Protein AF-0000000071014581 (afdb_homodimer)

Structure (mmCIF, N/CA/C/O backbone):
data_AF-0000000071014581-model_v1
#
loop_
_entity.id
_entity.type
_entity.pdbx_description
1 polymer 'Uncharacterized protein'
#
loop_
_atom_site.group_PDB
_atom_site.id
_atom_site.type_symbol
_atom_site.label_atom_id
_atom_site.label_alt_id
_atom_site.label_comp_id
_atom_site.label_asym_id
_atom_site.label_entity_id
_atom_site.label_seq_id
_atom_site.pdbx_PDB_ins_code
_atom_site.Cartn_x
_atom_site.Cartn_y
_atom_site.Cartn_z
_atom_site.occupancy
_atom_site.B_iso_or_equiv
_atom_site.auth_seq_id
_atom_site.auth_comp_id
_atom_site.auth_asym_id
_atom_site.auth_atom_id
_atom_site.pdbx_PDB_model_num
ATOM 1 N N . MET A 1 1 ? -14.875 3.826 -6.934 1 83.81 1 MET A N 1
ATOM 2 C CA . MET A 1 1 ? -14.672 2.506 -6.348 1 83.81 1 MET A CA 1
ATOM 3 C C . MET A 1 1 ? -13.312 2.42 -5.66 1 83.81 1 MET A C 1
ATOM 5 O O . MET A 1 1 ? -12.281 2.596 -6.305 1 83.81 1 MET A O 1
ATOM 9 N N . ILE A 1 2 ? -13.203 2.225 -4.355 1 96.12 2 ILE A N 1
ATOM 10 C CA . ILE A 1 2 ? -12.055 2.307 -3.457 1 96.12 2 ILE A CA 1
ATOM 11 C C . ILE A 1 2 ? -11.031 1.232 -3.828 1 96.12 2 ILE A C 1
ATOM 13 O O . ILE A 1 2 ? -9.828 1.434 -3.672 1 96.12 2 ILE A O 1
ATOM 17 N N . ALA A 1 3 ? -11.469 0.191 -4.508 1 98.12 3 ALA A N 1
ATOM 18 C CA . ALA A 1 3 ? -10.57 -0.912 -4.844 1 98.12 3 ALA A CA 1
ATOM 19 C C . ALA A 1 3 ? -9.531 -0.48 -5.879 1 98.12 3 ALA A C 1
ATOM 21 O O . ALA A 1 3 ? -8.375 -0.887 -5.812 1 98.12 3 ALA A O 1
ATOM 22 N N . VAL A 1 4 ? -9.938 0.278 -6.848 1 98.75 4 VAL A N 1
ATOM 23 C CA . VAL A 1 4 ? -9.016 0.754 -7.875 1 98.75 4 VAL A CA 1
ATOM 24 C C . VAL A 1 4 ? -7.973 1.671 -7.242 1 98.75 4 VAL A C 1
ATOM 26 O O . VAL A 1 4 ? -6.789 1.594 -7.578 1 98.75 4 VAL A O 1
ATOM 29 N N . GLN A 1 5 ? -8.391 2.482 -6.32 1 98.75 5 GLN A N 1
ATOM 30 C CA . GLN A 1 5 ? -7.465 3.379 -5.641 1 98.75 5 GLN A CA 1
ATOM 31 C C . GLN A 1 5 ? -6.465 2.596 -4.793 1 98.75 5 GLN A C 1
ATOM 33 O O . GLN A 1 5 ? -5.27 2.895 -4.801 1 98.75 5 GLN A O 1
ATOM 38 N N . VAL A 1 6 ? -6.922 1.601 -4.07 1 98.81 6 VAL A N 1
ATOM 39 C CA . VAL A 1 6 ? -6.043 0.773 -3.25 1 98.81 6 VAL A CA 1
ATOM 40 C C . VAL A 1 6 ? -5.113 -0.042 -4.145 1 98.81 6 VAL A C 1
ATOM 42 O O . VAL A 1 6 ? -3.922 -0.175 -3.857 1 98.81 6 VAL A O 1
ATOM 45 N N . ALA A 1 7 ? -5.637 -0.524 -5.25 1 98.94 7 ALA A N 1
ATOM 46 C CA . ALA A 1 7 ? -4.82 -1.266 -6.207 1 98.94 7 ALA A CA 1
ATOM 47 C C . ALA A 1 7 ? -3.682 -0.4 -6.746 1 98.94 7 ALA A C 1
ATOM 49 O O . ALA A 1 7 ? -2.566 -0.886 -6.949 1 98.94 7 ALA A O 1
ATOM 50 N N . ARG A 1 8 ? -3.945 0.849 -6.953 1 98.88 8 ARG A N 1
ATOM 51 C CA . ARG A 1 8 ? -2.92 1.764 -7.445 1 98.88 8 ARG A CA 1
ATOM 52 C C . ARG A 1 8 ? -1.795 1.922 -6.43 1 98.88 8 ARG A C 1
ATOM 54 O O . ARG A 1 8 ? -0.619 1.957 -6.797 1 98.88 8 ARG A O 1
ATOM 61 N N . ILE A 1 9 ? -2.172 2.016 -5.199 1 98.94 9 ILE A N 1
ATOM 62 C CA . ILE A 1 9 ? -1.19 2.152 -4.129 1 98.94 9 ILE A CA 1
ATOM 63 C C . ILE A 1 9 ? -0.319 0.902 -4.062 1 98.94 9 ILE A C 1
ATOM 65 O O . ILE A 1 9 ? 0.909 0.996 -3.992 1 98.94 9 ILE A O 1
ATOM 69 N N . ILE A 1 10 ? -0.931 -0.228 -4.129 1 98.94 10 ILE A N 1
ATOM 70 C CA . ILE A 1 10 ? -0.2 -1.488 -4.055 1 98.94 10 ILE A CA 1
ATOM 71 C C . ILE A 1 10 ? 0.682 -1.647 -5.293 1 98.94 10 ILE A C 1
ATOM 73 O O . ILE A 1 10 ? 1.823 -2.102 -5.191 1 98.94 10 ILE A O 1
ATOM 77 N N . ALA A 1 11 ? 0.149 -1.266 -6.445 1 98.94 11 ALA A N 1
ATOM 78 C CA . ALA A 1 11 ? 0.885 -1.382 -7.699 1 98.94 11 ALA A CA 1
ATOM 79 C C . ALA A 1 11 ? 2.18 -0.573 -7.656 1 98.94 11 ALA A C 1
ATOM 81 O O . ALA A 1 11 ? 3.229 -1.044 -8.102 1 98.94 11 ALA A O 1
ATOM 82 N N . VAL A 1 12 ? 2.127 0.618 -7.113 1 98.81 12 VAL A N 1
ATOM 83 C CA . VAL A 1 12 ? 3.311 1.467 -7.051 1 98.81 12 VAL A CA 1
ATOM 84 C C . VAL A 1 12 ? 4.379 0.802 -6.184 1 98.81 12 VAL A C 1
ATOM 86 O O . VAL A 1 12 ? 5.566 0.833 -6.52 1 98.81 12 VAL A O 1
ATOM 89 N N . PHE A 1 13 ? 3.916 0.208 -5.098 1 98.81 13 PHE A N 1
ATOM 90 C CA . PHE A 1 13 ? 4.824 -0.49 -4.199 1 98.81 13 PHE A CA 1
ATOM 91 C C . PHE A 1 13 ? 5.484 -1.67 -4.898 1 98.81 13 PHE A C 1
ATOM 93 O O . PHE A 1 13 ? 6.707 -1.816 -4.859 1 98.81 13 PHE A O 1
ATOM 100 N N . VAL A 1 14 ? 4.734 -2.469 -5.578 1 98.94 14 VAL A N 1
ATOM 101 C CA . VAL A 1 14 ? 5.215 -3.672 -6.246 1 98.94 14 VAL A CA 1
ATOM 102 C C . VAL A 1 14 ? 6.145 -3.287 -7.398 1 98.94 14 VAL A C 1
ATOM 104 O O . VAL A 1 14 ? 7.207 -3.887 -7.574 1 98.94 14 VAL A O 1
ATOM 107 N N . VAL A 1 15 ? 5.789 -2.293 -8.18 1 98.94 15 VAL A N 1
ATOM 108 C CA . VAL A 1 15 ? 6.609 -1.847 -9.305 1 98.94 15 VAL A CA 1
ATOM 109 C C . VAL A 1 15 ? 7.926 -1.271 -8.781 1 98.94 15 VAL A C 1
ATOM 111 O O . VAL A 1 15 ? 9 -1.585 -9.305 1 98.94 15 VAL A O 1
ATOM 114 N N . PHE A 1 16 ? 7.871 -0.493 -7.738 1 98.94 16 PHE A N 1
ATOM 115 C CA . PHE A 1 16 ? 9.055 0.071 -7.109 1 98.94 16 PHE A CA 1
ATOM 116 C C . PHE A 1 16 ? 10.055 -1.027 -6.75 1 98.94 16 PHE A C 1
ATOM 118 O O . PHE A 1 16 ? 11.227 -0.945 -7.102 1 98.94 16 PHE A O 1
ATOM 125 N N . CYS A 1 17 ? 9.586 -2.078 -6.133 1 98.81 17 CYS A N 1
ATOM 126 C CA . CYS A 1 17 ? 10.453 -3.16 -5.68 1 98.81 17 CYS A CA 1
ATOM 127 C C . CYS A 1 17 ? 10.953 -3.986 -6.859 1 98.81 17 CYS A C 1
ATOM 129 O O . CYS A 1 17 ? 12.039 -4.562 -6.801 1 98.81 17 CYS A O 1
ATOM 131 N N . SER A 1 18 ? 10.188 -3.979 -7.895 1 98.62 18 SER A N 1
ATOM 132 C CA . SER A 1 18 ? 10.484 -4.879 -9 1 98.62 18 SER A CA 1
ATOM 133 C C . SER A 1 18 ? 11.422 -4.223 -10.016 1 98.62 18 SER A C 1
ATOM 135 O O . SER A 1 18 ? 12.219 -4.902 -10.656 1 98.62 18 SER A O 1
ATOM 137 N N . VAL A 1 19 ? 11.344 -2.912 -10.133 1 98.5 19 VAL A N 1
ATOM 138 C CA . VAL A 1 19 ? 12.008 -2.318 -11.289 1 98.5 19 VAL A CA 1
ATOM 139 C C . VAL A 1 19 ? 13.156 -1.42 -10.828 1 98.5 19 VAL A C 1
ATOM 141 O O . VAL A 1 19 ? 13.992 -1.013 -11.633 1 98.5 19 VAL A O 1
ATOM 144 N N . THR A 1 20 ? 13.211 -1.044 -9.578 1 98.56 20 THR A N 1
ATOM 145 C CA . THR A 1 20 ? 14.297 -0.207 -9.07 1 98.56 20 THR A CA 1
ATOM 146 C C . THR A 1 20 ? 15.648 -0.886 -9.281 1 98.56 20 THR A C 1
ATOM 148 O O . THR A 1 20 ? 15.789 -2.084 -9.023 1 98.56 20 THR A O 1
ATOM 151 N N . ASP A 1 21 ? 16.656 -0.146 -9.719 1 98.44 21 ASP A N 1
ATOM 152 C CA . ASP A 1 21 ? 18 -0.658 -9.984 1 98.44 21 ASP A CA 1
ATOM 153 C C . ASP A 1 21 ? 18.609 -1.281 -8.727 1 98.44 21 ASP A C 1
ATOM 155 O O . ASP A 1 21 ? 18.453 -0.749 -7.625 1 98.44 21 ASP A O 1
ATOM 159 N N . ASP A 1 22 ? 19.422 -2.32 -8.961 1 98.06 22 ASP A N 1
ATOM 160 C CA . ASP A 1 22 ? 20.031 -3.062 -7.859 1 98.06 22 ASP A CA 1
ATOM 161 C C . ASP A 1 22 ? 21 -2.184 -7.07 1 98.06 22 ASP A C 1
ATOM 163 O O . ASP A 1 22 ? 21.281 -2.449 -5.898 1 98.06 22 ASP A O 1
ATOM 167 N N . GLU A 1 23 ? 21.531 -1.124 -7.652 1 98.31 23 GLU A N 1
ATOM 168 C CA . GLU A 1 23 ? 22.422 -0.208 -6.961 1 98.31 23 GLU A CA 1
ATOM 169 C C . GLU A 1 23 ? 21.656 0.724 -6.027 1 98.31 23 GLU A C 1
ATOM 171 O O . GLU A 1 23 ? 22.234 1.298 -5.102 1 98.31 23 GLU A O 1
ATOM 176 N N . LEU A 1 24 ? 20.391 0.862 -6.312 1 98.88 24 LEU A N 1
ATOM 177 C CA . LEU A 1 24 ? 19.547 1.79 -5.57 1 98.88 24 LEU A CA 1
ATOM 178 C C . LEU A 1 24 ? 18.703 1.05 -4.535 1 98.88 24 LEU A C 1
ATOM 180 O O . LEU A 1 24 ? 18.344 1.615 -3.502 1 98.88 24 LEU A O 1
ATOM 184 N N . LEU A 1 25 ? 18.359 -0.158 -4.793 1 98.88 25 LEU A N 1
ATOM 185 C CA . LEU A 1 25 ? 17.609 -1.029 -3.891 1 98.88 25 LEU A CA 1
ATOM 186 C C . LEU A 1 25 ? 18.141 -2.455 -3.943 1 98.88 25 LEU A C 1
ATOM 188 O O . LEU A 1 25 ? 18.078 -3.111 -4.984 1 98.88 25 LEU A O 1
ATOM 192 N N . ASP A 1 26 ? 18.672 -2.938 -2.775 1 98.94 26 ASP A N 1
ATOM 193 C CA . ASP A 1 26 ? 19.188 -4.297 -2.68 1 98.94 26 ASP A CA 1
ATOM 194 C C . ASP A 1 26 ? 18.094 -5.324 -3 1 98.94 26 ASP A C 1
ATOM 196 O O . ASP A 1 26 ? 17.031 -5.309 -2.393 1 98.94 26 ASP A O 1
ATOM 200 N N . PRO A 1 27 ? 18.344 -6.207 -3.902 1 98.5 27 PRO A N 1
ATOM 201 C CA . PRO A 1 27 ? 17.312 -7.152 -4.344 1 98.5 27 PRO A CA 1
ATOM 202 C C . PRO A 1 27 ? 16.844 -8.086 -3.227 1 98.5 27 PRO A C 1
ATOM 204 O O . PRO A 1 27 ? 15.688 -8.508 -3.209 1 98.5 27 PRO A O 1
ATOM 207 N N . ASP A 1 28 ? 17.781 -8.461 -2.326 1 98.62 28 ASP A N 1
ATOM 208 C CA . ASP A 1 28 ? 17.359 -9.297 -1.207 1 98.62 28 ASP A CA 1
ATOM 209 C C . ASP A 1 28 ? 16.344 -8.562 -0.32 1 98.62 28 ASP A C 1
ATOM 211 O O . ASP A 1 28 ? 15.391 -9.164 0.167 1 98.62 28 ASP A O 1
ATOM 215 N N . GLU A 1 29 ? 16.625 -7.242 -0.065 1 98.69 29 GLU A N 1
ATOM 216 C CA . GLU A 1 29 ? 15.742 -6.43 0.76 1 98.69 29 GLU A CA 1
ATOM 217 C C . GLU A 1 29 ? 14.383 -6.246 0.094 1 98.69 29 GLU A C 1
ATOM 219 O O . GLU A 1 29 ? 13.344 -6.355 0.75 1 98.69 29 GLU A O 1
ATOM 224 N N . SER A 1 30 ? 14.352 -6.008 -1.202 1 98.81 30 SER A N 1
ATOM 225 C CA . SER A 1 30 ? 13.086 -5.852 -1.913 1 98.81 30 SER A CA 1
ATOM 226 C C . SER A 1 30 ? 12.312 -7.164 -1.964 1 98.81 30 SER A C 1
ATOM 228 O O . SER A 1 30 ? 11.086 -7.172 -1.873 1 98.81 30 SER A O 1
ATOM 230 N N . CYS A 1 31 ? 12.977 -8.227 -2.098 1 98.62 31 CYS A N 1
ATOM 231 C CA . CYS A 1 31 ? 12.32 -9.531 -2.078 1 98.62 31 CYS A CA 1
ATOM 232 C C . CYS A 1 31 ? 11.672 -9.797 -0.724 1 98.62 31 CYS A C 1
ATOM 234 O O . CYS A 1 31 ? 10.539 -10.273 -0.655 1 98.62 31 CYS A O 1
ATOM 236 N N . GLU A 1 32 ? 12.438 -9.508 0.284 1 98.56 32 GLU A N 1
ATOM 237 C CA . GLU A 1 32 ? 11.93 -9.766 1.63 1 98.56 32 GLU A CA 1
ATOM 238 C C . GLU A 1 32 ? 10.656 -8.969 1.9 1 98.56 32 GLU A C 1
ATOM 240 O O . GLU A 1 32 ? 9.68 -9.516 2.414 1 98.56 32 GLU A O 1
ATOM 245 N N . ILE A 1 33 ? 10.617 -7.66 1.651 1 98.75 33 ILE A N 1
ATOM 246 C CA . ILE A 1 33 ? 9.438 -6.855 1.964 1 98.75 33 ILE A CA 1
ATOM 247 C C . ILE A 1 33 ? 8.289 -7.238 1.034 1 98.75 33 ILE A C 1
ATOM 249 O O . ILE A 1 33 ? 7.121 -7.203 1.431 1 98.75 33 ILE A O 1
ATOM 253 N N . MET A 1 34 ? 8.539 -7.691 -0.185 1 98.75 34 MET A N 1
ATOM 254 C CA . MET A 1 34 ? 7.512 -8.164 -1.11 1 98.75 34 MET A CA 1
ATOM 255 C C . MET A 1 34 ? 6.844 -9.43 -0.586 1 98.75 34 MET A C 1
ATOM 257 O O . MET A 1 34 ? 5.629 -9.594 -0.716 1 98.75 34 MET A O 1
ATOM 261 N N . GLU A 1 35 ? 7.633 -10.297 -0.05 1 98.75 35 GLU A N 1
ATOM 262 C CA . GLU A 1 35 ? 7.074 -11.5 0.566 1 98.75 35 GLU A CA 1
ATOM 263 C C . GLU A 1 35 ? 6.098 -11.141 1.686 1 98.75 35 GLU A C 1
ATO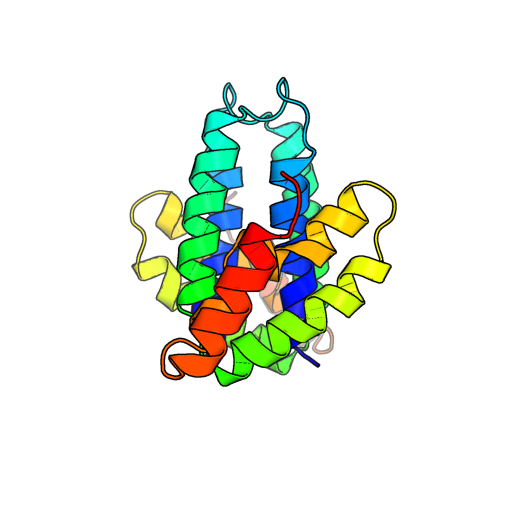M 265 O O . GLU A 1 35 ? 5.023 -11.734 1.791 1 98.75 35 GLU A O 1
ATOM 270 N N . TYR A 1 36 ? 6.473 -10.164 2.5 1 98.62 36 TYR A N 1
ATOM 271 C CA . TYR A 1 36 ? 5.602 -9.727 3.584 1 98.62 36 TYR A CA 1
ATOM 272 C C . TYR A 1 36 ? 4.336 -9.078 3.039 1 98.62 36 TYR A C 1
ATOM 274 O O . TYR A 1 36 ? 3.24 -9.297 3.561 1 98.62 36 TYR A O 1
ATOM 282 N N . LEU A 1 37 ? 4.496 -8.289 1.996 1 98.81 37 LEU A N 1
ATOM 283 C CA . LEU A 1 37 ? 3.338 -7.707 1.328 1 98.81 37 LEU A CA 1
ATOM 284 C C . LEU A 1 37 ? 2.373 -8.797 0.865 1 98.81 37 LEU A C 1
ATOM 286 O O . LEU A 1 37 ? 1.158 -8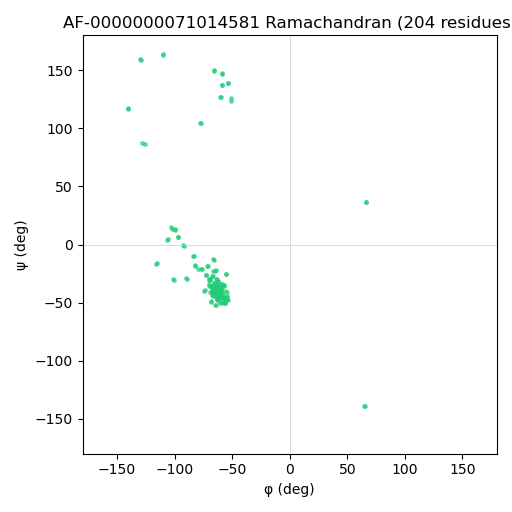.664 1.04 1 98.81 37 LEU A O 1
ATOM 290 N N . GLY A 1 38 ? 2.92 -9.812 0.241 1 98.81 38 GLY A N 1
ATOM 291 C CA . GLY A 1 38 ? 2.09 -10.93 -0.182 1 98.81 38 GLY A CA 1
ATOM 292 C C . GLY A 1 38 ? 1.273 -11.531 0.947 1 98.81 38 GLY A C 1
ATOM 293 O O . GLY A 1 38 ? 0.085 -11.812 0.779 1 98.81 38 GLY A O 1
ATOM 294 N N . HIS A 1 39 ? 1.876 -11.734 2.09 1 98.56 39 HIS A N 1
ATOM 295 C CA . HIS A 1 39 ? 1.188 -12.25 3.268 1 98.56 39 HIS A CA 1
ATOM 296 C C . HIS A 1 39 ? 0.022 -11.352 3.664 1 98.56 39 HIS A C 1
ATOM 298 O O . HIS A 1 39 ? -1.075 -11.836 3.947 1 98.56 39 HIS A O 1
ATOM 304 N N . LEU A 1 40 ? 0.271 -10.055 3.668 1 98.69 40 LEU A N 1
ATOM 305 C CA . LEU A 1 40 ? -0.782 -9.117 4.035 1 98.69 40 LEU A CA 1
ATOM 306 C C . LEU A 1 40 ? -1.932 -9.172 3.033 1 98.69 40 LEU A C 1
ATOM 308 O O . LEU A 1 40 ? -3.1 -9.086 3.418 1 98.69 40 LEU A O 1
ATOM 312 N N . LEU A 1 41 ? -1.639 -9.312 1.755 1 98.75 41 LEU A N 1
ATOM 313 C CA . LEU A 1 41 ? -2.672 -9.375 0.727 1 98.75 41 LEU A CA 1
ATOM 314 C C . LEU A 1 41 ? -3.557 -10.602 0.914 1 98.75 41 LEU A C 1
ATOM 316 O O . LEU A 1 41 ? -4.77 -10.531 0.707 1 98.75 41 LEU A O 1
ATOM 320 N N . LEU A 1 42 ? -2.957 -11.641 1.345 1 98.25 42 LEU A N 1
ATOM 321 C CA . LEU A 1 42 ? -3.705 -12.883 1.536 1 98.25 42 LEU A CA 1
ATOM 322 C C . LEU A 1 42 ? -4.641 -12.773 2.736 1 98.25 42 LEU A C 1
ATOM 324 O O . LEU A 1 42 ? -5.57 -13.57 2.879 1 98.25 42 LEU A O 1
ATOM 328 N N . LEU A 1 43 ? -4.418 -11.812 3.635 1 97.56 43 LEU A N 1
ATOM 329 C CA . LEU A 1 43 ? -5.207 -11.664 4.852 1 97.56 43 LEU A CA 1
ATOM 330 C C . LEU A 1 43 ? -6.363 -10.695 4.629 1 97.56 43 LEU A C 1
ATOM 332 O O . LEU A 1 43 ? -7.188 -10.484 5.527 1 97.56 43 LEU A O 1
ATOM 336 N N . LEU A 1 44 ? -6.473 -10.141 3.428 1 98.12 44 LEU A N 1
ATOM 337 C CA . LEU A 1 44 ? -7.559 -9.211 3.145 1 98.12 44 LEU A CA 1
ATOM 338 C C . LEU A 1 44 ? -8.906 -9.922 3.191 1 98.12 44 LEU A C 1
ATOM 340 O O . LEU A 1 44 ? -9.008 -11.102 2.861 1 98.12 44 LEU A O 1
ATOM 344 N N . ASP A 1 45 ? -9.922 -9.133 3.586 1 97.12 45 ASP A N 1
ATOM 345 C CA . ASP A 1 45 ? -11.281 -9.648 3.473 1 97.12 45 ASP A CA 1
ATOM 346 C C . ASP A 1 45 ? -11.57 -10.141 2.057 1 97.12 45 ASP A C 1
ATOM 348 O O . ASP A 1 45 ? -11.297 -9.438 1.081 1 97.12 45 ASP A O 1
ATOM 352 N N . LYS A 1 46 ? -12.258 -11.281 1.957 1 96.38 46 LYS A N 1
ATOM 353 C CA . LYS A 1 46 ? -12.414 -11.969 0.676 1 96.38 46 LYS A CA 1
ATOM 354 C C . LYS A 1 46 ? -13.227 -11.117 -0.301 1 96.38 46 LYS A C 1
ATOM 356 O O . LYS A 1 46 ? -12.891 -11.031 -1.483 1 96.38 46 LYS A O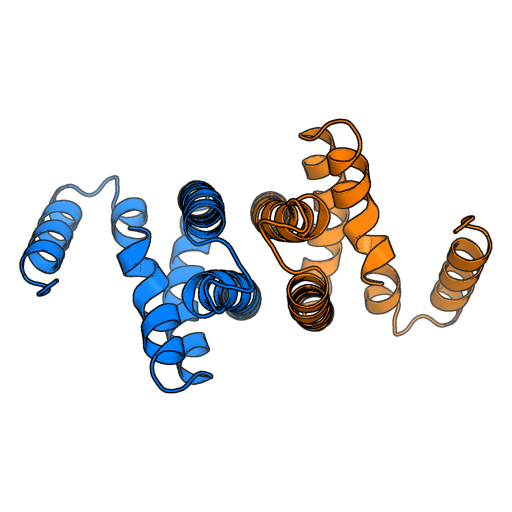 1
ATOM 361 N N . PRO A 1 47 ? -14.352 -10.469 0.194 1 96.88 47 PRO A N 1
ATOM 362 C CA . PRO A 1 47 ? -15.062 -9.633 -0.772 1 96.88 47 PRO A CA 1
ATOM 363 C C . PRO A 1 47 ? -14.195 -8.508 -1.336 1 96.88 47 PRO A C 1
ATOM 365 O O . PRO A 1 47 ? -14.25 -8.219 -2.535 1 96.88 47 PRO A O 1
ATOM 368 N N . PHE A 1 48 ? -13.352 -7.938 -0.506 1 97.62 48 PHE A N 1
ATOM 369 C CA . PHE A 1 48 ? -12.5 -6.863 -0.994 1 97.62 48 PHE A CA 1
ATOM 370 C C . PHE A 1 48 ? -11.391 -7.41 -1.879 1 97.62 48 PHE A C 1
ATOM 372 O O . PHE A 1 48 ? -11.016 -6.789 -2.877 1 97.62 48 PHE A O 1
ATOM 379 N N . LEU A 1 49 ? -10.859 -8.547 -1.47 1 98.25 49 LEU A N 1
ATOM 380 C CA . LEU A 1 49 ? -9.828 -9.188 -2.27 1 98.25 49 LEU A CA 1
ATOM 381 C C . LEU A 1 49 ? -10.312 -9.438 -3.693 1 98.25 49 LEU A C 1
ATOM 383 O O . LEU A 1 49 ? -9.562 -9.25 -4.652 1 98.25 49 LEU A O 1
ATOM 387 N N . ARG A 1 50 ? -11.531 -9.844 -3.855 1 97.94 50 ARG A N 1
ATOM 388 C CA . ARG A 1 50 ? -12.109 -10.047 -5.18 1 97.94 50 ARG A CA 1
ATOM 389 C C . ARG A 1 50 ? -12.133 -8.742 -5.973 1 97.94 50 ARG A C 1
ATOM 391 O O . ARG A 1 50 ? -11.742 -8.711 -7.141 1 97.94 50 ARG A O 1
ATOM 398 N N . GLU A 1 51 ? -12.562 -7.703 -5.336 1 98.31 51 GLU A N 1
ATOM 399 C CA . GLU A 1 51 ? -12.594 -6.398 -5.988 1 98.31 51 GLU A CA 1
ATOM 400 C C . GLU A 1 51 ? -11.18 -5.934 -6.352 1 98.31 51 GLU A C 1
ATOM 402 O O . GLU A 1 51 ? -10.969 -5.34 -7.41 1 98.31 51 GLU A O 1
ATOM 407 N N . LEU A 1 52 ? -10.297 -6.219 -5.422 1 98.56 52 LEU A N 1
ATOM 408 C CA . LEU A 1 52 ? -8.906 -5.812 -5.621 1 98.56 52 LEU A CA 1
ATOM 409 C C . LEU A 1 52 ? -8.297 -6.531 -6.82 1 98.56 52 LEU A C 1
ATOM 411 O O . LEU A 1 52 ? -7.609 -5.914 -7.637 1 98.56 52 LEU A O 1
ATOM 415 N N . ILE A 1 53 ? -8.516 -7.746 -6.949 1 98.5 53 ILE A N 1
ATOM 416 C CA . ILE A 1 53 ? -8.008 -8.547 -8.055 1 98.5 53 ILE A CA 1
ATOM 417 C C . ILE A 1 53 ? -8.508 -7.973 -9.383 1 98.5 53 ILE A C 1
ATOM 419 O O . ILE A 1 53 ? -7.727 -7.766 -10.312 1 98.5 53 ILE A O 1
ATOM 423 N N . ASP A 1 54 ? -9.766 -7.652 -9.445 1 98.25 54 ASP A N 1
ATOM 424 C CA . ASP A 1 54 ? -10.336 -7.062 -10.648 1 98.25 54 ASP A CA 1
ATOM 425 C C . ASP A 1 54 ? -9.727 -5.695 -10.938 1 98.25 54 ASP A C 1
ATOM 427 O O . ASP A 1 54 ? -9.523 -5.328 -12.094 1 98.25 54 ASP A O 1
ATOM 431 N N . ALA A 1 55 ? -9.422 -5 -9.953 1 98.81 55 ALA A N 1
ATOM 432 C CA . ALA A 1 55 ? -8.914 -3.637 -10.07 1 98.81 55 ALA A CA 1
ATOM 433 C C . ALA A 1 55 ? -7.504 -3.623 -10.648 1 98.81 55 ALA A C 1
ATOM 435 O O . ALA A 1 55 ? -7.109 -2.666 -11.32 1 98.81 55 ALA A O 1
ATOM 436 N N . PHE A 1 56 ? -6.734 -4.672 -10.414 1 98.81 56 PHE A N 1
ATOM 437 C CA . PHE A 1 56 ? -5.359 -4.68 -10.898 1 98.81 56 PHE A CA 1
ATOM 438 C C . PHE A 1 56 ? -5.316 -4.652 -12.422 1 98.81 56 PHE A C 1
ATOM 440 O O . PHE A 1 56 ? -4.41 -4.062 -13.008 1 98.81 56 PHE A O 1
ATOM 447 N N . SER A 1 57 ? -6.281 -5.301 -13.055 1 98.19 57 SER A N 1
ATOM 448 C CA . SER A 1 57 ? -6.336 -5.246 -14.516 1 98.19 57 SER A CA 1
ATOM 449 C C . SER A 1 57 ? -6.551 -3.82 -15.008 1 98.19 57 SER A C 1
ATOM 451 O O . SER A 1 57 ? -5.949 -3.402 -16 1 98.19 57 SER A O 1
ATOM 453 N N . ILE A 1 58 ? -7.395 -3.139 -14.406 1 98.56 58 ILE A N 1
ATOM 454 C CA . ILE A 1 58 ? -7.656 -1.743 -14.742 1 98.56 58 ILE A CA 1
ATOM 455 C C . ILE A 1 58 ? -6.395 -0.913 -14.508 1 98.56 58 ILE A C 1
ATOM 457 O O . ILE A 1 58 ? -5.973 -0.154 -15.383 1 98.56 58 ILE A O 1
ATOM 461 N N . VAL A 1 59 ? -5.754 -1.101 -13.391 1 98.88 59 VAL A N 1
ATOM 462 C CA . VAL A 1 59 ? -4.582 -0.313 -13.023 1 98.88 59 VAL A CA 1
ATOM 463 C C . VAL A 1 59 ? -3.418 -0.649 -13.953 1 98.88 59 VAL A C 1
ATOM 465 O O . VAL A 1 59 ? -2.629 0.228 -14.312 1 98.88 59 VAL A O 1
ATOM 468 N N . ALA A 1 60 ? -3.361 -1.88 -14.312 1 98.88 60 ALA A N 1
ATOM 469 C CA . ALA A 1 60 ? -2.287 -2.297 -15.211 1 98.88 60 ALA A CA 1
ATOM 470 C C . ALA A 1 60 ? -2.311 -1.488 -16.5 1 98.88 60 ALA A C 1
ATOM 472 O O . ALA A 1 60 ? -1.259 -1.19 -17.078 1 98.88 60 ALA A O 1
ATOM 473 N N . SER A 1 61 ? -3.461 -1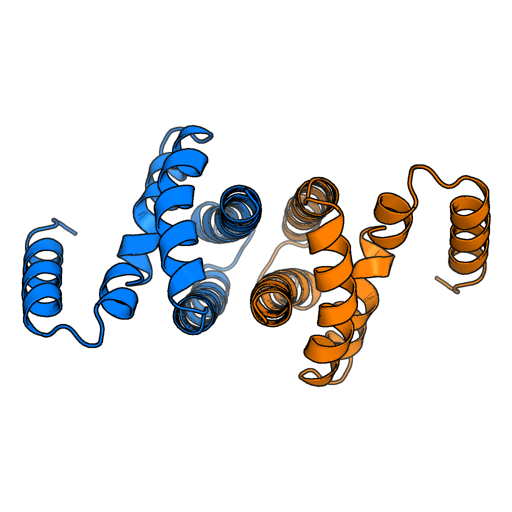.158 -16.953 1 98.69 61 SER A N 1
ATOM 474 C CA . SER A 1 61 ? -3.609 -0.436 -18.203 1 98.69 61 SER A CA 1
ATOM 475 C C . SER A 1 61 ? -3.021 0.968 -18.109 1 98.69 61 SER A C 1
ATOM 477 O O . SER A 1 61 ? -2.812 1.63 -19.125 1 98.69 61 SER A O 1
ATOM 479 N N . GLU A 1 62 ? -2.734 1.406 -16.953 1 98.5 62 GLU A N 1
ATOM 480 C CA . GLU A 1 62 ? -2.117 2.713 -16.734 1 98.5 62 GLU A CA 1
ATOM 481 C C . GLU A 1 62 ? -0.602 2.641 -16.906 1 98.5 62 GLU A C 1
ATOM 483 O O . GLU A 1 62 ? 0.078 3.668 -16.906 1 98.5 62 GLU A O 1
ATOM 488 N N . TYR A 1 63 ? -0.128 1.465 -17 1 98.69 63 TYR A N 1
ATOM 489 C CA . TYR A 1 63 ? 1.3 1.217 -17.172 1 98.69 63 TYR A CA 1
ATOM 490 C C . TYR A 1 63 ? 1.61 0.695 -18.562 1 98.69 63 TYR A C 1
ATOM 492 O O . TYR A 1 63 ? 0.703 0.309 -19.297 1 98.69 63 TYR A O 1
ATOM 500 N N . THR A 1 64 ? 2.9 0.778 -18.922 1 98.31 64 THR A N 1
ATOM 501 C CA . THR A 1 64 ? 3.381 0.213 -20.172 1 98.31 64 THR A CA 1
ATOM 502 C C . THR A 1 64 ? 4.602 -0.673 -19.938 1 98.31 64 THR A C 1
ATOM 504 O O . THR A 1 64 ? 5.191 -0.648 -18.859 1 98.31 64 THR A O 1
ATOM 507 N N . GLY A 1 65 ? 4.836 -1.552 -20.891 1 98 65 GLY A N 1
ATOM 508 C CA . GLY A 1 65 ? 6.035 -2.373 -20.859 1 98 65 GLY A CA 1
ATOM 509 C C . GLY A 1 65 ? 6.07 -3.336 -19.688 1 98 65 GLY A C 1
ATOM 510 O O . GLY A 1 65 ? 5.07 -3.99 -19.391 1 98 65 GLY A O 1
ATOM 511 N N . GLU A 1 66 ? 7.215 -3.469 -19.094 1 98.25 66 GLU A N 1
ATOM 512 C CA . GLU A 1 66 ? 7.434 -4.414 -18 1 98.25 66 GLU A CA 1
ATOM 513 C C . GLU A 1 66 ? 6.535 -4.098 -16.812 1 98.25 66 GLU A C 1
ATOM 515 O O . GLU A 1 66 ? 6.012 -5.008 -16.156 1 98.25 66 GLU A O 1
ATOM 520 N N . SER A 1 67 ? 6.359 -2.834 -16.516 1 98.81 67 SER A N 1
ATOM 521 C CA . SER A 1 67 ? 5.535 -2.43 -15.375 1 98.81 67 SER A CA 1
ATOM 522 C C . SER A 1 67 ? 4.074 -2.816 -15.586 1 98.81 67 SER A C 1
ATOM 524 O O . SER A 1 67 ? 3.379 -3.178 -14.641 1 98.81 67 SER A O 1
ATOM 526 N N . HIS A 1 68 ? 3.598 -2.75 -16.812 1 98.81 68 HIS A N 1
ATOM 527 C CA . HIS A 1 68 ? 2.266 -3.246 -17.141 1 98.81 68 HIS A CA 1
ATOM 528 C C . HIS A 1 68 ? 2.111 -4.711 -16.734 1 98.81 68 HIS A C 1
ATOM 530 O O . HIS A 1 68 ? 1.153 -5.074 -16.047 1 98.81 68 HIS A O 1
ATOM 536 N N . ASP A 1 69 ? 3.064 -5.504 -17.141 1 98.62 69 ASP A N 1
ATOM 537 C CA . ASP A 1 69 ? 2.996 -6.938 -16.891 1 98.62 69 ASP A CA 1
ATOM 538 C C . ASP A 1 69 ? 3.082 -7.23 -15.391 1 98.62 69 ASP A C 1
ATOM 540 O O . ASP A 1 69 ? 2.385 -8.109 -14.891 1 98.62 69 ASP A O 1
ATOM 544 N N . ILE A 1 70 ? 3.959 -6.496 -14.75 1 98.88 70 ILE A N 1
ATOM 545 C CA . ILE A 1 70 ? 4.125 -6.668 -13.305 1 98.88 70 ILE A CA 1
ATOM 546 C C . ILE A 1 70 ? 2.791 -6.422 -12.602 1 98.88 70 ILE A C 1
ATOM 548 O O . ILE A 1 70 ? 2.338 -7.254 -11.812 1 98.88 70 ILE A O 1
ATOM 552 N N . VAL A 1 71 ? 2.129 -5.34 -12.891 1 98.88 71 VAL A N 1
ATOM 553 C CA . VAL A 1 71 ? 0.895 -4.969 -12.211 1 98.88 71 VAL A CA 1
ATOM 554 C C . VAL A 1 71 ? -0.213 -5.957 -12.57 1 98.88 71 VAL A C 1
ATOM 556 O O . VAL A 1 71 ? -0.959 -6.406 -11.695 1 98.88 71 VAL A O 1
ATOM 559 N N . ARG A 1 72 ? -0.263 -6.336 -13.836 1 98.62 72 ARG A N 1
ATOM 560 C CA . ARG A 1 72 ? -1.283 -7.262 -14.312 1 98.62 72 ARG A CA 1
AT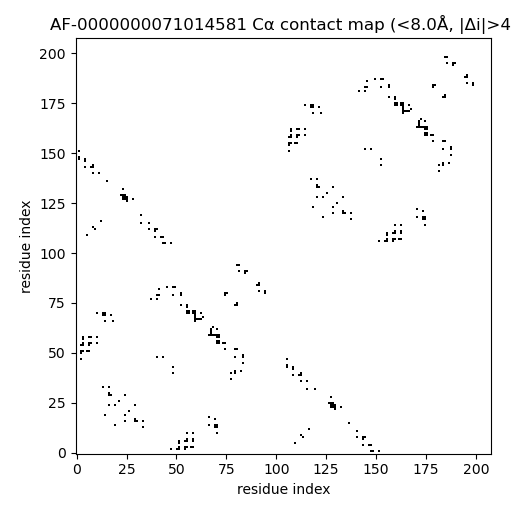OM 561 C C . ARG A 1 72 ? -1.161 -8.617 -13.617 1 98.62 72 ARG A C 1
ATOM 563 O O . ARG A 1 72 ? -2.164 -9.289 -13.375 1 98.62 72 ARG A O 1
ATOM 570 N N . ASN A 1 73 ? 0.051 -8.945 -13.289 1 98.19 73 ASN A N 1
ATOM 571 C CA . ASN A 1 73 ? 0.321 -10.289 -12.797 1 98.19 73 ASN A CA 1
ATOM 572 C C . ASN A 1 73 ? 0.365 -10.328 -11.266 1 98.19 73 ASN A C 1
ATOM 574 O O . ASN A 1 73 ? 0.62 -11.383 -10.68 1 98.19 73 ASN A O 1
ATOM 578 N N . ILE A 1 74 ? 0.059 -9.289 -10.617 1 98.81 74 ILE A N 1
ATOM 579 C CA . ILE A 1 74 ? 0.077 -9.258 -9.164 1 98.81 74 ILE A CA 1
ATOM 580 C C . ILE A 1 74 ? -0.82 -10.367 -8.609 1 98.81 74 ILE A C 1
ATOM 582 O O . ILE A 1 74 ? -0.4 -11.148 -7.754 1 98.81 74 ILE A O 1
ATOM 586 N N . PRO A 1 75 ? -2.051 -10.539 -9.086 1 98.56 75 PRO A N 1
ATOM 587 C CA . PRO A 1 75 ? -2.887 -11.594 -8.516 1 98.56 75 PRO A CA 1
ATOM 588 C C . PRO A 1 75 ? -2.266 -12.984 -8.672 1 98.56 75 PRO A C 1
ATOM 590 O O . PRO A 1 75 ? -2.355 -13.805 -7.754 1 98.56 75 PRO A O 1
ATOM 593 N N . LEU A 1 76 ? -1.693 -13.164 -9.805 1 97.44 76 LEU A N 1
ATOM 594 C CA . LEU A 1 76 ? -1.053 -14.453 -10.07 1 97.44 76 LEU A CA 1
ATOM 595 C C . LEU A 1 76 ? 0.176 -14.633 -9.18 1 97.44 76 LEU A C 1
ATOM 597 O O . LEU A 1 76 ? 0.327 -15.672 -8.531 1 97.44 76 LEU A O 1
ATOM 601 N N . ASP A 1 77 ? 1.03 -13.672 -9.133 1 97.75 77 ASP A N 1
ATOM 602 C CA . ASP A 1 77 ? 2.324 -13.773 -8.461 1 97.75 77 ASP A CA 1
ATOM 603 C C . ASP A 1 77 ? 2.154 -13.914 -6.953 1 97.75 77 ASP A C 1
ATOM 605 O O . ASP A 1 77 ? 2.965 -14.562 -6.289 1 97.75 77 ASP A O 1
ATOM 609 N N . PHE A 1 78 ? 1.114 -13.414 -6.438 1 98.5 78 PHE A N 1
ATOM 610 C CA . PHE A 1 78 ? 0.904 -13.477 -4.996 1 98.5 78 PHE A CA 1
ATOM 611 C C . PHE A 1 78 ? -0.163 -14.5 -4.645 1 98.5 78 PHE A C 1
ATOM 613 O O . PHE A 1 78 ? -0.629 -14.562 -3.506 1 98.5 78 PHE A O 1
ATOM 620 N N . TYR A 1 79 ? -0.685 -15.234 -5.598 1 97.88 79 TYR A N 1
ATOM 621 C CA . TYR A 1 79 ? -1.612 -16.344 -5.402 1 97.88 79 TYR A CA 1
ATOM 622 C C . TYR A 1 79 ? -2.943 -15.852 -4.848 1 97.88 79 TYR A C 1
ATOM 624 O O . TYR A 1 79 ? -3.557 -16.516 -4.008 1 97.88 79 TYR A O 1
ATOM 632 N N . LEU A 1 80 ? -3.373 -14.734 -5.258 1 98.5 80 LEU A N 1
ATOM 633 C CA . LEU A 1 80 ? -4.582 -14.125 -4.711 1 98.5 80 LEU A CA 1
ATOM 634 C C . LEU A 1 80 ? -5.824 -14.898 -5.141 1 98.5 80 LEU A C 1
ATOM 636 O O . LEU A 1 80 ? -6.77 -15.047 -4.363 1 98.5 80 LEU A O 1
ATOM 640 N N . GLU A 1 81 ? -5.844 -15.453 -6.383 1 97.25 81 GLU A N 1
ATOM 641 C CA . GLU A 1 81 ? -6.969 -16.266 -6.844 1 97.25 81 GLU A CA 1
ATOM 642 C C . GLU A 1 81 ? -7.086 -17.547 -6.043 1 97.25 81 GLU A C 1
ATOM 644 O O . GLU A 1 81 ? -8.195 -18.016 -5.758 1 97.25 81 GLU A O 1
ATOM 649 N N . GLU A 1 82 ? -5.945 -18.062 -5.777 1 97.5 82 GLU A N 1
ATOM 650 C CA . GLU A 1 82 ? -5.941 -19.281 -4.969 1 97.5 82 GLU A CA 1
ATOM 651 C C . GLU A 1 82 ? -6.52 -19.016 -3.582 1 97.5 82 GLU A C 1
ATOM 653 O O . GLU A 1 82 ? -7.266 -19.844 -3.053 1 97.5 82 GLU A O 1
ATOM 658 N N . GLU A 1 83 ? -6.117 -17.906 -3.018 1 97.5 83 GLU A N 1
ATOM 659 C CA . GLU A 1 83 ? -6.668 -17.578 -1.706 1 97.5 83 GLU A CA 1
ATOM 660 C C . GLU A 1 83 ? -8.188 -17.406 -1.771 1 97.5 83 GLU A C 1
ATOM 662 O O . GLU A 1 83 ? -8.906 -17.859 -0.878 1 97.5 83 GLU A O 1
ATOM 667 N N . LEU A 1 84 ? -8.703 -16.781 -2.801 1 96.12 84 LEU A N 1
ATOM 668 C CA . LEU A 1 84 ? -10.141 -16.578 -2.963 1 96.12 84 LEU A CA 1
ATOM 669 C C . LEU A 1 84 ? -10.867 -17.906 -3.104 1 96.12 84 LEU A C 1
ATOM 671 O O . LEU A 1 84 ? -12.016 -18.047 -2.672 1 96.12 84 LEU A O 1
ATOM 675 N N . ALA A 1 85 ? -10.148 -18.781 -3.635 1 95.94 85 ALA A N 1
ATOM 676 C CA . ALA A 1 85 ? -10.758 -20.094 -3.918 1 95.94 85 ALA A CA 1
ATOM 677 C C . ALA A 1 85 ? -10.398 -21.109 -2.838 1 95.94 85 ALA A C 1
ATOM 679 O O . ALA A 1 85 ? -10.586 -22.312 -3.027 1 95.94 85 ALA A O 1
ATOM 680 N N . ALA A 1 86 ? -9.875 -20.703 -1.754 1 94.81 86 ALA A N 1
ATOM 681 C CA . ALA A 1 86 ? -9.273 -21.578 -0.75 1 94.81 86 ALA A CA 1
ATOM 682 C C . ALA A 1 86 ? -10.258 -22.641 -0.295 1 94.81 86 ALA A C 1
ATOM 684 O O . ALA A 1 86 ? -9.852 -23.734 0.098 1 94.81 86 ALA A O 1
ATOM 685 N N . ASP A 1 87 ? -11.508 -22.406 -0.385 1 94.31 87 ASP A N 1
ATOM 686 C CA . ASP A 1 87 ? -12.516 -23.359 0.072 1 94.31 87 ASP A CA 1
ATOM 687 C C . ASP A 1 87 ? -13.148 -24.094 -1.105 1 94.31 87 ASP A C 1
ATOM 689 O O . ASP A 1 87 ? -14.211 -24.703 -0.966 1 94.31 87 ASP A O 1
ATOM 693 N N . ASP A 1 88 ? -12.617 -24.047 -2.174 1 95.5 88 ASP A N 1
ATOM 694 C CA . ASP A 1 88 ? -13.102 -24.672 -3.4 1 95.5 88 ASP A CA 1
ATOM 695 C C . ASP A 1 88 ? -12.016 -25.516 -4.047 1 95.5 88 ASP A C 1
ATOM 697 O O . ASP A 1 88 ? -11.305 -25.062 -4.945 1 95.5 88 ASP A O 1
ATOM 701 N N . PRO A 1 89 ? -11.922 -26.812 -3.627 1 95.44 89 PRO A N 1
ATOM 702 C CA . PRO A 1 89 ? -10.844 -27.688 -4.098 1 95.44 89 PRO A CA 1
ATOM 703 C C . PRO A 1 89 ? -10.836 -27.844 -5.617 1 95.44 89 PRO A C 1
ATOM 705 O O . PRO A 1 89 ? -9.773 -28.031 -6.219 1 95.44 89 PRO A O 1
ATOM 708 N N . VAL A 1 90 ? -11.969 -27.828 -6.195 1 96.5 90 VAL A N 1
ATOM 709 C CA . VAL A 1 90 ? -12.047 -27.953 -7.648 1 96.5 90 VAL A CA 1
ATOM 710 C C . VAL A 1 90 ? -11.391 -26.75 -8.312 1 96.5 90 VAL A C 1
ATOM 712 O O . VAL A 1 90 ? -10.555 -26.891 -9.203 1 96.5 90 VAL A O 1
ATOM 715 N N . ARG A 1 91 ? -11.836 -25.594 -7.883 1 94.5 91 ARG A N 1
ATOM 716 C CA . ARG A 1 91 ? -11.258 -24.375 -8.422 1 94.5 91 ARG A CA 1
ATOM 717 C C . ARG A 1 91 ? -9.758 -24.312 -8.148 1 94.5 91 ARG A C 1
ATOM 719 O O . ARG A 1 91 ? -8.992 -23.844 -8.992 1 94.5 91 ARG A O 1
ATOM 726 N N . LEU A 1 92 ? -9.289 -24.812 -7.07 1 95.44 92 LEU A N 1
ATOM 727 C CA . LEU A 1 92 ? -7.875 -24.844 -6.723 1 95.44 92 LEU A CA 1
ATOM 728 C C . LEU A 1 92 ? -7.094 -25.734 -7.691 1 95.44 92 LEU A C 1
ATOM 730 O O . LEU A 1 92 ? -5.992 -25.375 -8.109 1 95.44 92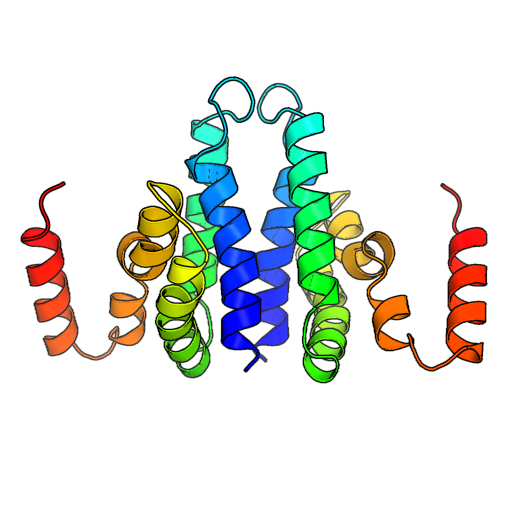 LEU A O 1
ATOM 734 N N . ALA A 1 93 ? -7.633 -26.766 -8 1 95.88 93 ALA A N 1
ATOM 735 C CA . ALA A 1 93 ? -6.992 -27.688 -8.93 1 95.88 93 ALA A CA 1
ATOM 736 C C . ALA A 1 93 ? -6.84 -27.062 -10.312 1 95.88 93 ALA A C 1
ATOM 738 O O . ALA A 1 93 ? -5.82 -27.25 -10.984 1 95.88 93 ALA A O 1
ATOM 739 N N . GLU A 1 94 ? -7.855 -26.391 -10.68 1 95.25 94 GLU A N 1
ATOM 740 C CA . GLU A 1 94 ? -7.812 -25.703 -11.969 1 95.25 94 GLU A CA 1
ATOM 741 C C . GLU A 1 94 ? -6.703 -24.656 -12 1 95.25 94 GLU A C 1
ATOM 743 O O . GLU A 1 94 ? -5.961 -24.562 -12.984 1 95.25 94 GLU A O 1
ATOM 748 N N . LEU A 1 95 ? -6.656 -23.891 -10.922 1 94.12 95 LEU A N 1
ATOM 749 C CA . LEU A 1 95 ? -5.656 -22.828 -10.844 1 94.12 95 LEU A CA 1
ATOM 750 C C . LEU A 1 95 ? -4.246 -23.406 -10.828 1 94.12 95 LEU A C 1
ATOM 752 O O . LEU A 1 95 ? -3.328 -22.844 -11.422 1 94.12 95 LEU A O 1
ATOM 756 N N . GLU A 1 96 ? -4.039 -24.484 -10.195 1 93 96 GLU A N 1
ATOM 757 C CA . GLU A 1 96 ? -2.754 -25.172 -10.172 1 93 96 GLU A CA 1
ATOM 758 C C . GLU A 1 96 ? -2.35 -25.641 -11.57 1 93 96 GLU A C 1
ATOM 760 O O . GLU A 1 96 ? -1.185 -25.531 -11.953 1 93 96 GLU A O 1
ATOM 765 N N . ALA A 1 97 ? -3.279 -26.047 -12.258 1 93.94 97 ALA A N 1
ATOM 766 C CA . ALA A 1 97 ? -3.033 -26.516 -13.617 1 93.94 97 ALA A CA 1
ATOM 767 C C . ALA A 1 97 ? -2.609 -25.344 -14.516 1 93.94 97 ALA A C 1
ATOM 769 O O . ALA A 1 97 ? -1.72 -25.5 -15.359 1 93.94 97 ALA A O 1
ATOM 770 N N . ILE A 1 98 ? -3.229 -24.25 -14.359 1 90.94 98 ILE A N 1
ATOM 771 C CA . ILE A 1 98 ? -2.902 -23.047 -15.141 1 90.94 98 ILE A CA 1
ATOM 772 C C . ILE A 1 98 ? -1.481 -22.594 -14.812 1 90.94 98 ILE A C 1
ATOM 774 O O . ILE A 1 98 ? -0.713 -22.25 -15.719 1 90.94 98 ILE A O 1
ATOM 778 N N . ARG A 1 99 ? -1.096 -22.594 -13.562 1 89.25 99 ARG A N 1
ATOM 779 C CA . ARG A 1 99 ? 0.237 -22.188 -13.141 1 89.25 99 ARG A CA 1
ATOM 780 C C . ARG A 1 99 ? 1.308 -23.109 -13.711 1 89.25 99 ARG A C 1
ATOM 782 O O . ARG A 1 99 ? 2.391 -22.656 -14.086 1 89.25 99 ARG A O 1
ATOM 789 N N . ASP A 1 100 ? 0.958 -24.281 -13.688 1 88.44 100 ASP A N 1
ATOM 790 C CA . ASP A 1 100 ? 1.898 -25.281 -14.188 1 88.44 100 ASP A CA 1
ATOM 791 C C . ASP A 1 100 ? 2.129 -25.109 -15.688 1 88.44 100 ASP A C 1
ATOM 793 O O . ASP A 1 100 ? 3.205 -25.438 -16.203 1 88.44 100 ASP A O 1
ATOM 797 N N . ALA A 1 101 ? 1.096 -24.688 -16.328 1 86.44 101 ALA A N 1
ATOM 798 C CA . ALA A 1 101 ? 1.15 -24.531 -17.781 1 86.44 101 ALA A CA 1
ATOM 799 C C . ALA A 1 101 ? 1.785 -23.203 -18.172 1 86.44 101 ALA A C 1
ATOM 801 O O . ALA A 1 101 ? 2.119 -22.984 -19.344 1 86.44 101 ALA A O 1
ATOM 802 N N . THR A 1 102 ? 1.831 -22.281 -17.25 1 72.12 102 THR A N 1
ATOM 803 C CA . THR A 1 102 ? 2.395 -20.953 -17.516 1 72.12 102 THR A CA 1
ATOM 804 C C . THR A 1 102 ? 3.918 -21.016 -17.531 1 72.12 102 THR A C 1
ATOM 806 O O . THR A 1 102 ? 4.535 -21.422 -16.547 1 72.12 102 THR A O 1
ATOM 809 N N . PRO A 1 103 ? 4.57 -20.969 -18.766 1 62.84 103 PRO A N 1
ATOM 810 C CA . PRO A 1 103 ? 6.031 -21.031 -18.875 1 62.84 103 PRO A CA 1
ATOM 811 C C . PRO A 1 103 ? 6.738 -20.031 -17.969 1 62.84 103 PRO A C 1
ATOM 813 O O . PRO A 1 103 ? 6.25 -18.922 -17.766 1 62.84 103 PRO A O 1
ATOM 816 N N . LEU A 1 104 ? 7.645 -20.5 -17.078 1 52.5 104 LEU A N 1
ATOM 817 C CA . LEU A 1 104 ? 8.484 -19.625 -16.266 1 52.5 104 LEU A CA 1
ATOM 818 C C . LEU A 1 104 ? 9.289 -18.688 -17.156 1 52.5 104 LEU A C 1
ATOM 820 O O . LEU A 1 104 ? 9.695 -19.062 -18.266 1 52.5 104 LEU A O 1
ATOM 824 N N . MET B 1 1 ? -14.07 -2.709 8.242 1 81.88 1 MET B N 1
ATOM 825 C CA . MET B 1 1 ? -12.938 -3.459 8.773 1 81.88 1 MET B CA 1
ATOM 826 C C . MET B 1 1 ? -11.797 -3.508 7.762 1 81.88 1 MET B C 1
ATOM 828 O O . MET B 1 1 ? -10.625 -3.551 8.141 1 81.88 1 MET B O 1
ATOM 832 N N . ILE B 1 2 ? -12.055 -3.018 6.523 1 96.38 2 ILE B N 1
ATOM 833 C CA . ILE B 1 2 ? -11.07 -3.127 5.453 1 96.38 2 ILE B CA 1
ATOM 834 C C . ILE B 1 2 ? -10.016 -2.033 5.613 1 96.38 2 ILE B C 1
ATOM 836 O O . ILE B 1 2 ? -8.844 -2.229 5.262 1 96.38 2 ILE B O 1
ATOM 840 N N . ALA B 1 3 ? -10.328 -1.005 6.316 1 98.19 3 ALA B N 1
ATOM 841 C CA . ALA B 1 3 ? -9.422 0.126 6.461 1 98.19 3 ALA B CA 1
ATOM 842 C C . ALA B 1 3 ? -8.18 -0.265 7.262 1 98.19 3 ALA B C 1
ATOM 844 O O . ALA B 1 3 ? -7.074 0.188 6.969 1 98.19 3 ALA B O 1
ATOM 845 N N . VAL B 1 4 ? -8.344 -1.059 8.289 1 98.75 4 VAL B N 1
ATOM 846 C CA . VAL B 1 4 ? -7.215 -1.496 9.102 1 98.75 4 VAL B CA 1
ATOM 847 C C . VAL B 1 4 ? -6.285 -2.373 8.266 1 98.75 4 VAL B C 1
ATOM 849 O O . VAL B 1 4 ? -5.062 -2.248 8.352 1 98.75 4 VAL B O 1
ATOM 852 N N . GLN B 1 5 ? -6.863 -3.188 7.438 1 98.75 5 GLN B N 1
ATOM 853 C CA . GLN B 1 5 ? -6.059 -4.047 6.578 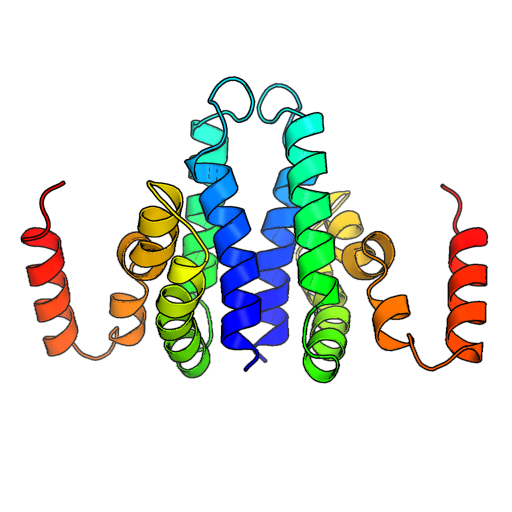1 98.75 5 GLN B CA 1
ATOM 854 C C . GLN B 1 5 ? -5.281 -3.227 5.551 1 98.75 5 GLN B C 1
ATOM 856 O O . GLN B 1 5 ? -4.098 -3.477 5.312 1 98.75 5 GLN B O 1
ATOM 861 N N . VAL B 1 6 ? -5.918 -2.26 4.934 1 98.81 6 VAL B N 1
ATOM 862 C CA . VAL B 1 6 ? -5.258 -1.399 3.955 1 98.81 6 VAL B CA 1
ATOM 863 C C . VAL B 1 6 ? -4.199 -0.547 4.652 1 98.81 6 VAL B C 1
ATOM 865 O O . VAL B 1 6 ? -3.096 -0.369 4.129 1 98.81 6 VAL B O 1
ATOM 868 N N . ALA B 1 7 ? -4.504 -0.084 5.844 1 98.94 7 ALA B N 1
ATOM 869 C CA . ALA B 1 7 ? -3.541 0.693 6.617 1 98.94 7 ALA B CA 1
ATOM 870 C C . ALA B 1 7 ? -2.283 -0.122 6.91 1 98.94 7 ALA B C 1
ATOM 872 O O . ALA B 1 7 ? -1.172 0.41 6.887 1 98.94 7 ALA B O 1
ATOM 873 N N . ARG 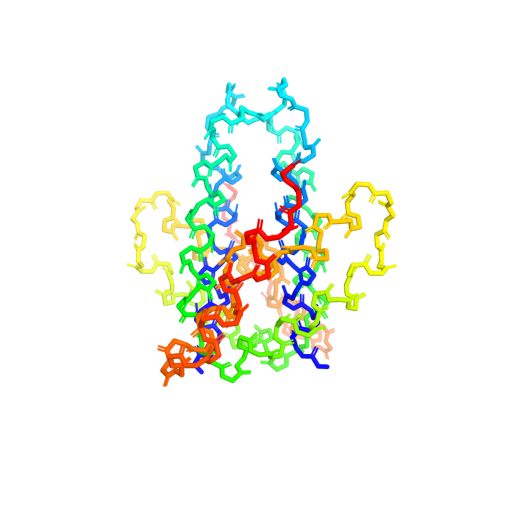B 1 8 ? -2.447 -1.388 7.156 1 98.88 8 ARG B N 1
ATOM 874 C CA . ARG B 1 8 ? -1.307 -2.258 7.422 1 98.88 8 ARG B CA 1
ATOM 875 C C . ARG B 1 8 ? -0.405 -2.369 6.195 1 98.88 8 ARG B C 1
ATOM 877 O O . ARG B 1 8 ? 0.822 -2.355 6.32 1 98.88 8 ARG B O 1
ATOM 884 N N . ILE B 1 9 ? -1.019 -2.48 5.074 1 98.94 9 ILE B N 1
ATOM 885 C CA . ILE B 1 9 ? -0.272 -2.58 3.824 1 98.94 9 ILE B CA 1
ATOM 886 C C . ILE B 1 9 ? 0.519 -1.295 3.592 1 98.94 9 ILE B C 1
ATOM 888 O O . ILE B 1 9 ? 1.71 -1.34 3.275 1 98.94 9 ILE B O 1
ATOM 892 N N . ILE B 1 10 ? -0.118 -0.192 3.785 1 98.94 10 ILE B N 1
ATOM 893 C CA . ILE B 1 10 ? 0.532 1.097 3.57 1 98.94 10 ILE B CA 1
ATOM 894 C C . ILE B 1 10 ? 1.637 1.297 4.605 1 98.94 10 ILE B C 1
ATOM 896 O O . ILE B 1 10 ? 2.715 1.8 4.281 1 98.94 10 ILE B O 1
ATOM 900 N N . ALA B 1 11 ? 1.37 0.892 5.836 1 98.94 11 ALA B N 1
ATOM 901 C CA . ALA B 1 11 ? 2.336 1.048 6.922 1 98.94 11 ALA B CA 1
ATOM 902 C C . ALA B 1 11 ? 3.629 0.297 6.617 1 98.94 11 ALA B C 1
ATOM 904 O O . ALA B 1 11 ? 4.723 0.816 6.848 1 98.94 11 ALA B O 1
ATOM 905 N N . VAL B 1 12 ? 3.523 -0.906 6.086 1 98.81 12 VAL B N 1
ATOM 906 C CA . VAL B 1 12 ? 4.715 -1.695 5.801 1 98.81 12 VAL B CA 1
ATOM 907 C C . VAL B 1 12 ? 5.555 -0.995 4.734 1 98.81 12 VAL B C 1
ATOM 909 O O . VAL B 1 12 ? 6.785 -0.973 4.816 1 98.81 12 VAL B O 1
ATOM 912 N N . PHE B 1 13 ? 4.859 -0.431 3.773 1 98.81 13 PHE B N 1
ATOM 913 C CA . PHE B 1 13 ? 5.539 0.3 2.711 1 98.81 13 PHE B CA 1
ATOM 914 C C . PHE B 1 13 ? 6.27 1.513 3.271 1 98.81 13 PHE B C 1
ATOM 916 O O . PHE B 1 13 ? 7.453 1.713 2.99 1 98.81 13 PHE B O 1
ATOM 923 N N . VAL B 1 14 ? 5.633 2.281 4.082 1 98.94 14 VAL B N 1
ATOM 924 C CA . VAL B 1 14 ? 6.184 3.51 4.645 1 98.94 14 VAL B CA 1
ATOM 925 C C . VAL B 1 14 ? 7.34 3.174 5.586 1 98.94 14 VAL B C 1
ATOM 927 O O . VAL B 1 14 ? 8.391 3.822 5.547 1 98.94 14 VAL B O 1
ATOM 930 N N . VAL B 1 15 ? 7.199 2.172 6.422 1 98.94 15 VAL B N 1
ATOM 931 C CA . VAL B 1 15 ? 8.242 1.769 7.355 1 98.94 15 VAL B CA 1
ATOM 932 C C . VAL B 1 15 ? 9.453 1.249 6.578 1 98.94 15 VAL B C 1
ATOM 934 O O . VAL B 1 15 ? 10.594 1.612 6.879 1 98.94 15 VAL B O 1
ATOM 937 N N . PHE B 1 16 ? 9.227 0.463 5.562 1 98.94 16 PHE B N 1
ATOM 938 C CA . PHE B 1 16 ? 10.289 -0.053 4.707 1 98.94 16 PHE B CA 1
ATOM 939 C C . PHE B 1 16 ? 11.141 1.084 4.156 1 98.94 16 PHE B C 1
ATOM 941 O O . PHE B 1 16 ? 12.367 1.057 4.262 1 98.94 16 PHE B O 1
ATOM 948 N N . CYS B 1 17 ? 10.516 2.107 3.654 1 98.81 17 CYS B N 1
ATOM 949 C CA . CYS B 1 17 ? 11.227 3.225 3.041 1 98.81 17 CYS B CA 1
ATOM 950 C C . CYS B 1 17 ? 11.914 4.078 4.098 1 98.81 17 CYS B C 1
ATOM 952 O O . CYS B 1 17 ? 12.938 4.703 3.824 1 98.81 17 CYS B O 1
ATOM 954 N N . SER B 1 18 ? 11.367 4.035 5.258 1 98.62 18 SER B N 1
ATOM 955 C CA . SER B 1 18 ? 11.844 4.957 6.285 1 98.62 18 SER B CA 1
ATOM 956 C C . SER B 1 18 ? 12.984 4.348 7.094 1 98.62 18 SER B C 1
ATOM 958 O O . SER B 1 18 ? 13.867 5.062 7.57 1 98.62 18 SER B O 1
ATOM 960 N N . VAL B 1 19 ? 13 3.041 7.223 1 98.5 19 VAL B N 1
ATOM 961 C CA . VAL B 1 19 ? 13.906 2.48 8.227 1 98.5 19 VAL B CA 1
ATOM 962 C C . VAL B 1 19 ? 14.969 1.632 7.539 1 98.5 19 VAL B C 1
ATOM 964 O O . VAL B 1 19 ? 15.977 1.268 8.156 1 98.5 19 VAL B O 1
ATOM 967 N N . THR B 1 20 ? 14.789 1.24 6.301 1 98.56 20 THR B N 1
ATOM 968 C CA . THR B 1 20 ? 15.789 0.45 5.59 1 98.56 20 THR B CA 1
ATOM 969 C C . THR B 1 20 ? 17.125 1.192 5.52 1 98.56 20 THR B C 1
ATOM 971 O O . THR B 1 20 ? 17.156 2.393 5.242 1 98.56 20 THR B O 1
ATOM 974 N N . ASP B 1 21 ? 18.219 0.514 5.742 1 98.44 21 ASP B N 1
ATOM 975 C CA . ASP B 1 21 ? 19.562 1.088 5.734 1 98.44 21 ASP B CA 1
ATOM 976 C C . ASP B 1 21 ? 19.891 1.729 4.387 1 98.44 21 ASP B C 1
ATOM 978 O O . ASP B 1 21 ? 19.531 1.185 3.336 1 98.44 21 ASP B O 1
ATOM 982 N N . ASP B 1 22 ? 20.703 2.789 4.457 1 98.06 22 ASP B N 1
ATOM 983 C CA . ASP B 1 22 ? 21.031 3.553 3.258 1 98.06 22 ASP B CA 1
ATOM 984 C C . ASP B 1 22 ? 21.859 2.715 2.283 1 98.06 22 ASP B C 1
ATOM 986 O O . ASP B 1 22 ? 21.875 2.988 1.082 1 98.06 22 ASP B O 1
ATOM 990 N N . GLU B 1 23 ? 22.547 1.674 2.74 1 98.25 23 GLU B N 1
ATOM 991 C CA . GLU B 1 23 ? 23.312 0.794 1.874 1 98.25 23 GLU B CA 1
ATOM 992 C C . GLU B 1 23 ? 22.422 -0.176 1.117 1 98.25 23 GLU B C 1
ATOM 994 O O . GLU B 1 23 ? 22.812 -0.73 0.091 1 98.25 23 GLU B O 1
ATOM 999 N N . LEU B 1 24 ? 21.234 -0.371 1.651 1 98.88 24 LEU B N 1
ATOM 1000 C CA . LEU B 1 24 ? 20.297 -1.341 1.096 1 98.88 24 LEU B CA 1
ATOM 1001 C C . LEU B 1 24 ? 19.219 -0.645 0.261 1 98.88 24 LEU B C 1
ATOM 1003 O O . LEU B 1 24 ? 18.688 -1.232 -0.678 1 98.88 24 LEU B O 1
ATOM 1007 N N . LEU B 1 25 ? 18.891 0.558 0.588 1 98.94 25 LEU B N 1
ATOM 1008 C CA . LEU B 1 25 ? 17.938 1.393 -0.142 1 98.94 25 LEU B CA 1
ATOM 1009 C C . LEU B 1 25 ? 18.422 2.84 -0.191 1 98.94 25 LEU B C 1
ATOM 1011 O O . LEU B 1 25 ? 18.531 3.498 0.847 1 98.94 25 LEU B O 1
ATOM 1015 N N . ASP B 1 26 ? 18.672 3.342 -1.436 1 98.94 26 ASP B N 1
ATOM 1016 C CA . ASP B 1 26 ? 19.109 4.723 -1.627 1 98.94 26 ASP B CA 1
ATOM 1017 C C . ASP B 1 26 ? 18.062 5.703 -1.094 1 98.94 26 ASP B C 1
ATOM 1019 O O . ASP B 1 26 ? 16.891 5.645 -1.477 1 98.94 26 ASP B O 1
ATOM 1023 N N . PRO B 1 27 ? 18.453 6.594 -0.253 1 98.5 27 PRO B N 1
ATOM 1024 C CA . PRO B 1 27 ? 17.5 7.496 0.389 1 98.5 27 PRO B CA 1
ATOM 1025 C C . PRO B 1 27 ? 16.781 8.406 -0.608 1 98.5 27 PRO B C 1
ATOM 1027 O O . PRO B 1 27 ? 15.625 8.773 -0.395 1 98.5 27 PRO B O 1
ATOM 1030 N N . ASP B 1 28 ? 17.484 8.812 -1.677 1 98.62 28 ASP B N 1
ATOM 1031 C CA . ASP B 1 28 ? 16.812 9.633 -2.684 1 98.62 28 ASP B CA 1
ATOM 1032 C C . ASP B 1 28 ? 15.688 8.852 -3.357 1 98.62 28 ASP B C 1
ATOM 1034 O O . ASP B 1 28 ? 14.625 9.406 -3.643 1 98.62 28 ASP B O 1
ATOM 1038 N N . GLU B 1 29 ? 15.961 7.543 -3.662 1 98.69 29 GLU B N 1
ATOM 1039 C CA . GLU B 1 29 ? 14.969 6.688 -4.297 1 98.69 29 GLU B CA 1
ATOM 1040 C C . GLU B 1 29 ? 13.773 6.449 -3.375 1 98.69 29 GLU B C 1
ATOM 1042 O O . GLU B 1 29 ? 12.625 6.508 -3.812 1 98.69 29 GLU B O 1
ATOM 1047 N N . SER B 1 30 ? 14.008 6.215 -2.1 1 98.81 30 SER B N 1
ATOM 1048 C CA . SER B 1 30 ? 12.922 6.008 -1.151 1 98.81 30 SER B CA 1
ATOM 1049 C C . SER B 1 30 ? 12.117 7.289 -0.943 1 98.81 30 SER B C 1
ATOM 1051 O O . SER B 1 30 ? 10.898 7.242 -0.789 1 98.81 30 SER B O 1
ATOM 1053 N N . CYS B 1 31 ? 12.742 8.398 -0.943 1 98.62 31 CYS B N 1
ATOM 1054 C CA . CYS B 1 31 ? 12.047 9.672 -0.827 1 98.62 31 CYS B CA 1
ATOM 1055 C C . CYS B 1 31 ? 11.125 9.906 -2.023 1 98.62 31 CYS B C 1
ATOM 1057 O O . CYS B 1 31 ? 9.984 10.336 -1.861 1 98.62 31 CYS B O 1
ATOM 1059 N N . GLU B 1 32 ? 11.688 9.641 -3.162 1 98.56 32 GLU B N 1
ATOM 1060 C CA . GLU B 1 32 ? 10.914 9.867 -4.379 1 98.56 32 GLU B CA 1
ATOM 1061 C C . GLU B 1 32 ? 9.648 9.008 -4.391 1 98.56 32 GLU B C 1
ATOM 1063 O O . GLU B 1 32 ? 8.562 9.508 -4.699 1 98.56 32 GLU B O 1
ATOM 1068 N N . ILE B 1 33 ? 9.711 7.707 -4.137 1 98.75 33 ILE B N 1
ATOM 1069 C CA . ILE B 1 33 ? 8.539 6.844 -4.211 1 98.75 33 ILE B CA 1
ATOM 1070 C C . ILE B 1 33 ? 7.578 7.18 -3.072 1 98.75 33 ILE B C 1
ATOM 1072 O O . ILE B 1 33 ? 6.355 7.09 -3.23 1 98.75 33 ILE B O 1
ATOM 1076 N N . MET B 1 34 ? 8.039 7.637 -1.918 1 98.75 34 MET B N 1
ATOM 1077 C CA . MET B 1 34 ? 7.195 8.062 -0.806 1 98.75 34 MET B CA 1
ATOM 1078 C C . MET B 1 34 ? 6.387 9.297 -1.182 1 98.75 34 MET B C 1
ATOM 1080 O O . MET B 1 34 ? 5.215 9.414 -0.812 1 98.75 34 MET B O 1
ATOM 1084 N N . GLU B 1 35 ? 7.012 10.211 -1.859 1 98.75 35 GLU B N 1
ATOM 1085 C CA . GLU B 1 35 ? 6.289 11.383 -2.348 1 98.75 35 GLU B CA 1
ATOM 1086 C C . GLU B 1 35 ? 5.129 10.977 -3.25 1 98.75 35 GLU B C 1
ATOM 1088 O O . GLU B 1 35 ? 4.023 11.516 -3.133 1 98.75 35 GLU B O 1
ATOM 1093 N N . TYR B 1 36 ? 5.379 10.023 -4.133 1 98.62 36 TYR B N 1
ATOM 1094 C CA . TYR B 1 36 ? 4.328 9.547 -5.023 1 98.62 36 TYR B CA 1
ATOM 1095 C C . TYR B 1 36 ? 3.227 8.844 -4.242 1 98.62 36 TYR B C 1
ATOM 1097 O O . TYR B 1 36 ? 2.041 9.016 -4.527 1 98.62 36 TYR B O 1
ATOM 1105 N N . LEU B 1 37 ? 3.617 8.07 -3.252 1 98.81 37 LEU B N 1
ATOM 1106 C CA . LEU B 1 37 ? 2.645 7.438 -2.369 1 98.81 37 LEU B CA 1
ATOM 1107 C C . LEU B 1 37 ? 1.745 8.477 -1.712 1 98.81 37 LEU B C 1
ATOM 1109 O O . LEU B 1 37 ? 0.528 8.297 -1.639 1 98.81 37 LEU B O 1
ATOM 1113 N N . GLY B 1 38 ? 2.369 9.531 -1.216 1 98.81 38 GLY B N 1
ATOM 1114 C CA . GLY B 1 38 ? 1.593 10.609 -0.625 1 98.81 38 GLY B CA 1
ATOM 1115 C C . GLY B 1 38 ? 0.54 11.164 -1.562 1 98.81 38 GLY B C 1
ATOM 1116 O O . GLY B 1 38 ? -0.601 11.398 -1.156 1 98.81 38 GLY B O 1
ATOM 1117 N N . HIS B 1 39 ? 0.889 11.398 -2.803 1 98.56 39 HIS B N 1
ATOM 1118 C CA . HIS B 1 39 ? -0.046 11.883 -3.811 1 98.56 39 HIS B CA 1
ATOM 1119 C C . HIS B 1 39 ? -1.228 10.938 -3.971 1 98.56 39 HIS B C 1
ATOM 1121 O O . HIS B 1 39 ? -2.379 11.375 -4.023 1 98.56 39 HIS B O 1
ATOM 1127 N N . LEU B 1 40 ? -0.936 9.656 -4.031 1 98.69 40 LEU B N 1
ATOM 1128 C CA . LEU B 1 40 ? -1.999 8.664 -4.188 1 98.69 40 LEU B CA 1
ATOM 1129 C C . LEU B 1 40 ? -2.926 8.672 -2.975 1 98.69 40 LEU B C 1
ATOM 1131 O O . LEU B 1 40 ? -4.145 8.531 -3.119 1 98.69 40 LEU B O 1
ATOM 1135 N N . LEU B 1 41 ? -2.387 8.82 -1.782 1 98.75 41 LEU B N 1
ATOM 1136 C CA . LEU B 1 41 ? -3.193 8.836 -0.567 1 98.75 41 LEU B CA 1
ATOM 1137 C C . LEU B 1 41 ? -4.152 10.023 -0.568 1 98.75 41 LEU B C 1
ATOM 1139 O O . LEU B 1 41 ? -5.297 9.906 -0.122 1 98.75 41 LEU B O 1
ATOM 1143 N N . LEU B 1 42 ? -3.693 11.102 -1.104 1 98.19 42 LEU B N 1
ATOM 1144 C CA . LEU B 1 42 ? -4.516 12.305 -1.133 1 98.19 42 LEU B CA 1
ATOM 1145 C C . LEU B 1 42 ? -5.668 12.148 -2.121 1 98.19 42 LEU B C 1
ATOM 1147 O O . LEU B 1 42 ? -6.645 12.898 -2.066 1 98.19 42 LEU B O 1
ATOM 1151 N N . LEU B 1 43 ? -5.586 11.195 -3.055 1 97.62 43 LEU B N 1
ATOM 1152 C CA . LEU B 1 43 ? -6.602 11.008 -4.086 1 97.62 43 LEU B CA 1
ATOM 1153 C C . LEU B 1 43 ? -7.652 10 -3.641 1 97.62 43 LEU B C 1
ATOM 1155 O O . LEU B 1 43 ? -8.633 9.758 -4.352 1 97.62 43 LEU B O 1
ATOM 1159 N N . LEU B 1 44 ? -7.488 9.445 -2.447 1 98.12 44 LEU B N 1
ATOM 1160 C CA . LEU B 1 44 ? -8.461 8.477 -1.956 1 98.12 44 LEU B CA 1
ATOM 1161 C C . LEU B 1 44 ? -9.812 9.133 -1.723 1 98.12 44 LEU B C 1
ATOM 1163 O O . LEU B 1 44 ? -9.883 10.312 -1.37 1 98.12 44 LEU B O 1
ATOM 1167 N N . ASP B 1 45 ? -10.852 8.32 -1.897 1 97.12 45 ASP B N 1
ATOM 1168 C CA . ASP B 1 45 ? -12.18 8.781 -1.513 1 97.12 45 ASP B CA 1
ATOM 1169 C C . ASP B 1 45 ? -12.195 9.258 -0.062 1 97.12 45 ASP B C 1
ATOM 1171 O O . ASP B 1 45 ? -11.703 8.562 0.831 1 97.12 45 ASP B O 1
ATOM 1175 N N . LYS B 1 46 ? -12.898 10.359 0.185 1 96.25 46 LYS B N 1
ATOM 1176 C CA . LYS B 1 46 ? -12.82 11.039 1.477 1 96.25 46 LYS B CA 1
ATOM 1177 C C . LYS B 1 46 ? -13.383 10.156 2.592 1 96.25 46 LYS B C 1
ATOM 1179 O O . LYS B 1 46 ? -12.812 10.086 3.68 1 96.25 46 LYS B O 1
ATOM 1184 N N . PRO B 1 47 ? -14.547 9.484 2.316 1 96.81 47 PRO B N 1
ATOM 1185 C CA . PRO B 1 47 ? -15.023 8.617 3.402 1 96.81 47 PRO B CA 1
ATOM 1186 C C . PRO B 1 47 ? -14.016 7.535 3.777 1 96.81 47 PRO B C 1
ATOM 1188 O O . PRO B 1 47 ? -13.812 7.254 4.961 1 96.81 47 PRO B O 1
ATOM 1191 N N . PHE B 1 48 ? -13.336 7.004 2.803 1 97.69 48 PHE B N 1
ATOM 1192 C CA . PHE B 1 48 ? -12.359 5.965 3.104 1 97.69 48 PHE B CA 1
ATOM 1193 C C . PHE B 1 48 ? -11.117 6.562 3.75 1 97.69 48 PHE B C 1
ATOM 1195 O O . PHE B 1 48 ? -10.523 5.961 4.652 1 97.69 48 PHE B O 1
ATOM 1202 N N . LEU B 1 49 ? -10.734 7.699 3.238 1 98.25 49 LEU B N 1
ATOM 1203 C CA . LEU B 1 49 ? -9.586 8.391 3.812 1 98.25 49 LEU B CA 1
ATOM 1204 C C . LEU B 1 49 ? -9.781 8.617 5.309 1 98.25 49 LEU B C 1
ATOM 1206 O O . LEU B 1 49 ? -8.836 8.461 6.09 1 98.25 49 LEU B O 1
ATOM 1210 N N . ARG B 1 50 ? -10.961 8.977 5.715 1 97.88 50 ARG B N 1
ATOM 1211 C CA . ARG B 1 50 ? -11.266 9.164 7.133 1 97.88 50 ARG B CA 1
ATOM 1212 C C . ARG B 1 50 ? -11.07 7.863 7.906 1 97.88 50 ARG B C 1
ATOM 1214 O O . ARG B 1 50 ? -10.445 7.855 8.969 1 97.88 50 ARG B O 1
ATOM 1221 N N . GLU B 1 51 ? -11.57 6.809 7.363 1 98.38 51 GLU B N 1
ATOM 1222 C CA . GLU B 1 51 ? -11.406 5.508 8 1 98.38 51 GLU B CA 1
ATOM 1223 C C . GLU B 1 51 ? -9.938 5.105 8.07 1 98.38 51 GLU B C 1
ATOM 1225 O O . GLU B 1 51 ? -9.492 4.527 9.062 1 98.38 51 GLU B O 1
ATOM 1230 N N . LEU B 1 52 ? -9.273 5.414 6.98 1 98.56 52 LEU B N 1
ATOM 1231 C CA . LEU B 1 52 ? -7.855 5.066 6.895 1 98.56 52 LEU B CA 1
ATOM 1232 C C . LEU B 1 52 ? -7.043 5.816 7.945 1 98.56 52 LEU B C 1
ATOM 1234 O O . LEU B 1 52 ? -6.18 5.23 8.602 1 98.56 52 LEU B O 1
ATOM 1238 N N . ILE B 1 53 ? -7.285 7.023 8.125 1 98.5 53 ILE B N 1
ATOM 1239 C CA . ILE B 1 53 ? -6.602 7.852 9.117 1 98.5 53 ILE B CA 1
ATOM 1240 C C . ILE B 1 53 ? -6.793 7.258 10.508 1 98.5 53 ILE B C 1
ATOM 1242 O O . ILE B 1 53 ? -5.828 7.09 11.258 1 98.5 53 ILE B O 1
ATOM 1246 N N . ASP B 1 54 ? -7.996 6.891 10.812 1 98.19 54 ASP B N 1
ATOM 1247 C CA . ASP B 1 54 ? -8.289 6.281 12.109 1 98.19 54 ASP B CA 1
ATOM 1248 C C . ASP B 1 54 ? -7.574 4.941 12.258 1 98.19 54 ASP B C 1
ATOM 1250 O O . ASP B 1 54 ? -7.121 4.59 13.352 1 98.19 54 ASP B O 1
ATOM 1254 N N . ALA B 1 55 ? -7.441 4.262 11.242 1 98.81 55 ALA B N 1
ATOM 1255 C CA . ALA B 1 55 ? -6.863 2.922 11.242 1 98.81 55 ALA B CA 1
ATOM 1256 C C . ALA B 1 55 ? -5.363 2.971 11.523 1 98.81 55 ALA B C 1
ATOM 1258 O O . ALA B 1 55 ? -4.805 2.035 12.102 1 98.81 55 ALA B O 1
ATOM 1259 N N . PHE B 1 56 ? -4.695 4.027 11.141 1 98.81 56 PHE B N 1
ATOM 1260 C CA . PHE B 1 56 ? -3.252 4.098 11.336 1 98.81 56 PHE B CA 1
ATOM 1261 C C . PHE B 1 56 ? -2.902 4.082 12.812 1 98.81 56 PHE B C 1
ATOM 1263 O O . PHE B 1 56 ? -1.871 3.533 13.211 1 98.81 56 PHE B O 1
ATOM 1270 N N . SER B 1 57 ? -3.766 4.688 13.641 1 98.12 57 SER B N 1
ATOM 1271 C CA . SER B 1 57 ? -3.523 4.641 15.078 1 98.12 57 SER B CA 1
ATOM 1272 C C . SER B 1 57 ? -3.576 3.211 15.602 1 98.12 57 SER B C 1
ATOM 1274 O O . SER B 1 57 ? -2.77 2.826 16.453 1 98.12 57 SER B O 1
ATOM 1276 N N . ILE B 1 58 ? -4.488 2.498 15.172 1 98.5 58 ILE B N 1
ATOM 1277 C CA . ILE B 1 58 ? -4.621 1.095 15.547 1 98.5 58 ILE B CA 1
ATOM 1278 C C . ILE B 1 58 ? -3.398 0.316 15.062 1 98.5 58 ILE B C 1
ATOM 1280 O O . ILE B 1 58 ? -2.779 -0.42 15.836 1 98.5 58 ILE B O 1
ATOM 1284 N N . VAL B 1 59 ? -3.002 0.514 13.844 1 98.88 59 VAL B N 1
ATOM 1285 C CA . VAL B 1 59 ? -1.897 -0.226 13.242 1 98.88 59 VAL B CA 1
ATOM 1286 C C . VAL B 1 59 ? -0.585 0.162 13.922 1 98.88 59 VAL B C 1
ATOM 1288 O O . VAL B 1 59 ? 0.297 -0.679 14.109 1 98.88 59 VAL B O 1
ATOM 1291 N N . ALA B 1 60 ? -0.508 1.397 14.266 1 98.88 60 ALA B N 1
ATOM 1292 C CA . ALA B 1 60 ? 0.706 1.864 14.93 1 98.88 60 ALA B CA 1
ATOM 1293 C C . ALA B 1 60 ? 0.979 1.062 16.203 1 98.88 60 ALA B C 1
ATOM 1295 O O . ALA B 1 60 ? 2.137 0.809 16.547 1 98.88 60 ALA B O 1
ATOM 1296 N N . SER B 1 61 ? -0.048 0.678 16.859 1 98.69 61 SER B N 1
ATOM 1297 C CA . SER B 1 61 ? 0.093 -0.045 18.125 1 98.69 61 SER B CA 1
ATOM 1298 C C . SER B 1 61 ? 0.709 -1.423 17.906 1 98.69 61 SER B C 1
ATOM 1300 O O . SER B 1 61 ? 1.146 -2.07 18.859 1 98.69 61 SER B O 1
ATOM 1302 N N . GLU B 1 62 ? 0.785 -1.855 16.719 1 98.5 62 GLU B N 1
ATOM 1303 C CA . GLU B 1 62 ? 1.401 -3.135 16.375 1 98.5 62 GLU B CA 1
ATOM 1304 C C . GLU B 1 62 ? 2.914 -2.998 16.234 1 98.5 62 GLU B C 1
ATOM 1306 O O . GLU B 1 62 ? 3.623 -3.996 16.094 1 98.5 62 GLU B O 1
ATOM 1311 N N . TYR B 1 63 ? 3.344 -1.8 16.234 1 98.69 63 TYR B N 1
ATOM 1312 C CA . TYR B 1 63 ? 4.766 -1.49 16.094 1 98.69 63 TYR B CA 1
ATOM 1313 C C . TYR B 1 63 ? 5.328 -0.95 17.406 1 98.69 63 TYR B C 1
ATOM 1315 O O . TYR B 1 63 ? 4.574 -0.607 18.312 1 98.69 63 TYR B O 1
ATOM 1323 N N . THR B 1 64 ? 6.664 -0.955 17.5 1 98.31 64 THR B N 1
ATOM 1324 C CA . THR B 1 64 ? 7.359 -0.368 18.641 1 98.31 64 THR B CA 1
ATOM 1325 C C . THR B 1 64 ? 8.469 0.573 18.156 1 98.31 64 THR B C 1
ATOM 1327 O O . THR B 1 64 ? 8.828 0.575 16.984 1 98.31 64 THR B O 1
ATOM 1330 N N . GLY B 1 65 ? 8.867 1.45 19.047 1 98 65 GLY B N 1
ATOM 1331 C CA . GLY B 1 65 ? 10 2.324 18.781 1 98 65 GLY B CA 1
ATOM 1332 C C . GLY B 1 65 ? 9.75 3.283 17.641 1 98 65 GLY B C 1
ATOM 1333 O O . GLY B 1 65 ? 8.688 3.893 17.547 1 98 65 GLY B O 1
ATOM 1334 N N . GLU B 1 66 ? 10.742 3.463 16.828 1 98.25 66 GLU B N 1
ATOM 1335 C CA . GLU B 1 66 ? 10.695 4.414 15.711 1 98.25 66 GLU B CA 1
ATOM 1336 C C . GLU B 1 66 ? 9.586 4.055 14.727 1 98.25 66 GLU B C 1
ATOM 1338 O O . GLU B 1 66 ? 8.906 4.934 14.203 1 98.25 66 GLU B O 1
ATOM 1343 N N . SER B 1 67 ? 9.414 2.773 14.469 1 98.81 67 SER B N 1
ATOM 1344 C CA . SER B 1 67 ? 8.391 2.326 13.523 1 98.81 67 SER B CA 1
ATOM 1345 C C . SER B 1 67 ? 6.988 2.648 14.031 1 98.81 67 SER B C 1
ATOM 1347 O O . SER B 1 67 ? 6.098 2.977 13.242 1 98.81 67 SER B O 1
ATOM 1349 N N . HIS B 1 68 ? 6.77 2.568 15.312 1 98.81 68 HIS B N 1
ATOM 1350 C CA . HIS B 1 68 ? 5.512 3.006 15.906 1 98.81 68 HIS B CA 1
ATOM 1351 C C . HIS B 1 68 ? 5.215 4.461 15.555 1 98.81 68 HIS B C 1
ATOM 1353 O O . HIS B 1 68 ? 4.121 4.781 15.078 1 98.81 68 HIS B O 1
ATOM 1359 N N . ASP B 1 69 ? 6.195 5.301 15.766 1 98.62 69 ASP B N 1
ATOM 1360 C CA . ASP B 1 69 ? 6.012 6.73 15.531 1 98.62 69 ASP B CA 1
ATOM 1361 C C . ASP B 1 69 ? 5.781 7.02 14.047 1 98.62 69 ASP B C 1
ATOM 1363 O O . ASP B 1 69 ? 4.957 7.867 13.695 1 98.62 69 ASP B O 1
ATOM 1367 N N . ILE B 1 70 ? 6.547 6.32 13.234 1 98.88 70 ILE B N 1
ATOM 1368 C CA . ILE B 1 70 ? 6.41 6.492 11.789 1 98.88 70 ILE B CA 1
ATOM 1369 C C . ILE B 1 70 ? 4.973 6.188 11.367 1 98.88 70 ILE B C 1
ATOM 1371 O O . ILE B 1 70 ? 4.336 6.996 10.688 1 98.88 70 ILE B O 1
ATOM 1375 N N . VAL B 1 71 ? 4.441 5.078 11.781 1 98.88 71 VAL B N 1
ATOM 1376 C CA . VAL B 1 71 ? 3.111 4.652 11.359 1 98.88 71 VAL B CA 1
ATOM 1377 C C . VAL B 1 71 ? 2.057 5.59 11.938 1 98.88 71 VAL B C 1
ATOM 1379 O O . VAL B 1 71 ? 1.13 6.004 11.242 1 98.88 71 VAL B O 1
ATOM 1382 N N . ARG B 1 72 ? 2.24 5.977 13.18 1 98.69 72 ARG B N 1
ATOM 1383 C CA . ARG B 1 72 ? 1.299 6.859 13.859 1 98.69 72 ARG B CA 1
ATOM 1384 C C . ARG B 1 72 ? 1.22 8.211 13.156 1 98.69 72 ARG B C 1
ATOM 1386 O O . ARG B 1 72 ? 0.162 8.844 13.133 1 98.69 72 ARG B O 1
ATOM 1393 N N . ASN B 1 73 ? 2.32 8.594 12.602 1 98.19 73 ASN B N 1
ATOM 1394 C CA . ASN B 1 73 ? 2.426 9.953 12.07 1 98.19 73 ASN B CA 1
ATOM 1395 C C . ASN B 1 73 ? 2.168 9.984 10.57 1 98.19 73 ASN B C 1
ATOM 1397 O O . ASN B 1 73 ? 2.252 11.047 9.945 1 98.19 73 ASN B O 1
ATOM 1401 N N . ILE B 1 74 ? 1.785 8.922 9.992 1 98.81 74 ILE B N 1
ATOM 1402 C CA . ILE B 1 74 ? 1.51 8.891 8.555 1 98.81 74 ILE B CA 1
ATOM 1403 C C . ILE B 1 74 ? 0.475 9.961 8.211 1 98.81 74 ILE B C 1
ATOM 1405 O O . ILE B 1 74 ? 0.68 10.75 7.285 1 98.81 74 ILE B O 1
ATOM 1409 N N . PRO B 1 75 ? -0.645 10.086 8.922 1 98.56 75 PRO B N 1
ATOM 1410 C CA . PRO B 1 75 ? -1.623 11.102 8.539 1 98.56 75 PRO B CA 1
ATOM 1411 C C . PRO B 1 75 ? -1.043 12.516 8.578 1 98.56 75 PRO B C 1
ATOM 1413 O O . PRO B 1 75 ? -1.354 13.336 7.707 1 98.56 75 PRO B O 1
ATOM 1416 N N . LEU B 1 76 ? -0.255 12.727 9.562 1 97.44 76 LEU B N 1
ATOM 1417 C CA . LEU B 1 76 ? 0.372 14.031 9.695 1 97.44 76 LEU B CA 1
ATOM 1418 C C . LEU B 1 76 ? 1.386 14.273 8.586 1 97.44 76 LEU B C 1
ATOM 1420 O O . LEU B 1 76 ? 1.358 15.312 7.926 1 97.44 76 LEU B O 1
ATOM 1424 N N . ASP B 1 77 ? 2.248 13.344 8.352 1 97.75 77 ASP B N 1
ATOM 1425 C CA . ASP B 1 77 ? 3.373 13.5 7.434 1 97.75 77 ASP B CA 1
ATOM 1426 C C . ASP B 1 77 ? 2.893 13.625 5.988 1 97.75 77 ASP B C 1
ATOM 1428 O O . ASP B 1 77 ? 3.521 14.312 5.18 1 97.75 77 ASP B O 1
ATOM 1432 N N . PHE B 1 78 ? 1.797 13.078 5.699 1 98.56 78 PHE B N 1
ATOM 1433 C CA . PHE B 1 78 ? 1.296 13.125 4.332 1 98.56 78 PHE B CA 1
ATOM 1434 C C . PHE B 1 78 ? 0.136 14.102 4.211 1 98.56 78 PHE B C 1
ATOM 1436 O O . PHE B 1 78 ? -0.556 14.133 3.191 1 98.56 78 PHE B O 1
ATOM 1443 N N . TYR B 1 79 ? -0.208 14.812 5.242 1 97.94 79 TYR B N 1
ATOM 1444 C CA . TYR B 1 79 ? -1.203 15.883 5.25 1 97.94 79 TYR B CA 1
ATOM 1445 C C . TYR B 1 79 ? -2.596 15.328 4.973 1 97.94 79 TYR B C 1
ATOM 1447 O O . TYR B 1 79 ? -3.398 15.969 4.285 1 97.94 79 TYR B O 1
ATOM 1455 N N . LEU B 1 80 ? -2.902 14.188 5.453 1 98.5 80 LEU B N 1
ATOM 1456 C CA . LEU B 1 80 ? -4.172 13.531 5.164 1 98.5 80 LEU B CA 1
ATOM 1457 C C . LEU B 1 80 ? -5.328 14.25 5.848 1 98.5 80 LEU B C 1
ATOM 1459 O O . LEU B 1 80 ? -6.418 14.359 5.281 1 98.5 80 LEU B O 1
ATOM 1463 N N . GLU B 1 81 ? -5.102 14.828 7.074 1 97.25 81 GLU B N 1
ATOM 1464 C CA . GLU B 1 81 ? -6.141 15.586 7.762 1 97.25 81 GLU B CA 1
ATOM 1465 C C . GLU B 1 81 ? -6.477 16.875 7.008 1 97.25 81 GLU B C 1
ATOM 1467 O O . GLU B 1 81 ? -7.637 17.281 6.957 1 97.25 81 GLU B O 1
ATOM 1472 N N . GLU B 1 82 ? -5.445 17.422 6.52 1 97.56 82 GLU B N 1
ATOM 1473 C CA . GLU B 1 82 ? -5.656 18.641 5.734 1 97.56 82 GLU B CA 1
ATOM 1474 C C . GLU B 1 82 ? -6.488 18.359 4.488 1 97.56 82 GLU B C 1
ATOM 1476 O O . GLU B 1 82 ? -7.363 19.141 4.125 1 97.56 82 GLU B O 1
ATOM 1481 N N . GLU B 1 83 ? -6.16 17.25 3.852 1 97.5 83 GLU B N 1
ATOM 1482 C CA . GLU B 1 83 ? -6.949 16.891 2.678 1 97.5 83 GLU B CA 1
ATOM 1483 C C . GLU B 1 83 ? -8.414 16.672 3.045 1 97.5 83 GLU B C 1
ATOM 1485 O O . GLU B 1 83 ? -9.312 17.078 2.316 1 97.5 83 GLU B O 1
ATOM 1490 N N . LEU B 1 84 ? -8.695 16.031 4.152 1 96.12 84 LEU B N 1
ATOM 1491 C CA . LEU B 1 84 ? -10.062 15.758 4.602 1 96.12 84 LEU B CA 1
ATOM 1492 C C . LEU B 1 84 ? -10.797 17.062 4.895 1 96.12 84 LEU B C 1
ATOM 1494 O O . LEU B 1 84 ? -12.008 17.156 4.703 1 96.12 84 LEU B O 1
ATOM 1498 N N . ALA B 1 85 ? -10.023 17.984 5.281 1 95.94 85 ALA B N 1
ATOM 1499 C CA . ALA B 1 85 ? -10.609 19.25 5.691 1 95.94 85 ALA B CA 1
ATOM 1500 C C . ALA B 1 85 ? -10.516 20.281 4.574 1 95.94 85 ALA B C 1
ATOM 1502 O O . ALA B 1 85 ? -10.711 21.484 4.809 1 95.94 85 ALA B O 1
ATOM 1503 N N . ALA B 1 86 ? -10.211 19.875 3.4 1 94.81 86 ALA B N 1
ATOM 1504 C CA . ALA B 1 86 ? -9.852 20.781 2.303 1 94.81 86 ALA B CA 1
ATOM 1505 C C . ALA B 1 86 ? -10.953 21.812 2.072 1 94.81 86 ALA B C 1
ATOM 1507 O O . ALA B 1 86 ? -10.672 22.938 1.62 1 94.81 86 ALA B O 1
ATOM 1508 N N . ASP B 1 87 ? -12.148 21.531 2.41 1 94.31 87 ASP B N 1
ATOM 1509 C CA . ASP B 1 87 ? -13.258 22.453 2.18 1 94.31 87 ASP B CA 1
ATOM 1510 C C . ASP B 1 87 ? -13.656 23.172 3.471 1 94.31 87 ASP B C 1
ATOM 1512 O O . ASP B 1 87 ? -14.75 23.734 3.559 1 94.31 87 ASP B O 1
ATOM 1516 N N . ASP B 1 88 ? -12.922 23.125 4.43 1 95.62 88 ASP B N 1
ATOM 1517 C CA . ASP B 1 88 ? -13.172 23.719 5.738 1 95.62 88 ASP B CA 1
ATOM 1518 C C . ASP B 1 88 ? -12.016 24.625 6.16 1 95.62 88 ASP B C 1
ATOM 1520 O O . ASP B 1 88 ? -11.117 24.188 6.895 1 95.62 88 ASP B O 1
ATOM 1524 N N . PRO B 1 89 ? -12.062 25.922 5.727 1 95.44 89 PRO B N 1
ATOM 1525 C CA . PRO B 1 89 ? -10.945 26.844 5.98 1 95.44 89 PRO B CA 1
ATOM 1526 C C . PRO B 1 89 ? -10.641 27 7.469 1 95.44 89 PRO B C 1
ATOM 1528 O O . PRO B 1 89 ? -9.484 27.219 7.844 1 95.44 89 PRO B O 1
ATOM 1531 N N . VAL B 1 90 ? -11.641 26.953 8.273 1 96.75 90 VAL B N 1
ATOM 1532 C CA . VAL B 1 90 ? -11.43 27.078 9.711 1 96.75 90 VAL B CA 1
ATOM 1533 C C . VAL B 1 90 ? -10.602 25.891 10.219 1 96.75 90 VAL B C 1
ATOM 1535 O O . VAL B 1 90 ? -9.609 26.078 10.922 1 96.75 90 VAL B O 1
ATOM 1538 N N . ARG B 1 91 ? -11.055 24.75 9.891 1 94.56 91 ARG B N 1
ATOM 1539 C CA . ARG B 1 91 ? -10.328 23.547 10.289 1 94.56 91 ARG B CA 1
ATOM 1540 C C . ARG B 1 91 ? -8.914 23.547 9.719 1 94.56 91 ARG B C 1
ATOM 1542 O O . ARG B 1 91 ? -7.965 23.125 10.383 1 94.56 91 ARG B O 1
ATOM 1549 N N . LEU B 1 92 ? -8.711 24.016 8.531 1 95.44 92 LEU B N 1
ATOM 1550 C CA . LEU B 1 92 ? -7.395 24.109 7.906 1 95.44 92 LEU B CA 1
ATOM 1551 C C . LEU B 1 92 ? -6.473 25.016 8.711 1 95.44 92 LEU B C 1
ATOM 1553 O O . LEU B 1 92 ? -5.293 24.703 8.898 1 95.44 92 LEU B O 1
ATOM 1557 N N . ALA B 1 93 ? -6.957 26.047 9.125 1 95.81 93 ALA B N 1
ATOM 1558 C CA . ALA B 1 93 ? -6.18 27 9.914 1 95.81 93 ALA B CA 1
ATOM 1559 C C . ALA B 1 93 ? -5.73 26.359 11.234 1 95.81 93 ALA B C 1
ATOM 1561 O O . ALA B 1 93 ? -4.605 26.594 11.68 1 95.81 93 ALA B O 1
ATOM 1562 N N . GLU B 1 94 ? -6.637 25.656 11.812 1 95.31 94 GLU B N 1
ATOM 1563 C CA . GLU B 1 94 ? -6.305 24.969 13.055 1 95.31 94 GLU B CA 1
ATOM 1564 C C . GLU B 1 94 ? -5.172 23.969 12.852 1 95.31 94 GLU B C 1
ATOM 1566 O O . GLU B 1 94 ? -4.246 23.906 13.656 1 95.31 94 GLU B O 1
ATOM 1571 N N . LEU B 1 95 ? -5.309 23.203 11.766 1 94.19 95 LEU B N 1
ATOM 1572 C CA . LEU B 1 95 ? -4.305 22.188 11.477 1 94.19 95 LEU B CA 1
ATOM 1573 C C . LEU B 1 95 ? -2.953 22.828 11.18 1 94.19 95 LEU B C 1
ATOM 1575 O O . LEU B 1 95 ? -1.912 22.281 11.57 1 94.19 95 LEU B O 1
ATOM 1579 N N . GLU B 1 96 ? -2.928 23.922 10.547 1 93.12 96 GLU B N 1
ATOM 1580 C CA . GLU B 1 96 ? -1.7 24.656 10.273 1 93.12 96 GLU B CA 1
ATOM 1581 C C . GLU B 1 96 ? -1.042 25.141 11.562 1 93.12 96 GLU B C 1
ATOM 1583 O O . GLU B 1 96 ? 0.181 25.062 11.703 1 93.12 96 GLU B O 1
ATOM 1588 N N . ALA B 1 97 ? -1.825 25.5 12.422 1 93.94 97 ALA B N 1
ATOM 1589 C CA . ALA B 1 97 ? -1.327 25.969 13.719 1 93.94 97 ALA B CA 1
ATOM 1590 C C . ALA B 1 97 ? -0.684 24.812 14.492 1 93.94 97 ALA B C 1
ATOM 1592 O O . ALA B 1 97 ? 0.351 25 15.141 1 93.94 97 ALA B O 1
ATOM 1593 N N . ILE B 1 98 ? -1.274 23.703 14.453 1 90.88 98 ILE B N 1
ATOM 1594 C CA . ILE B 1 98 ? -0.751 22.516 15.133 1 90.88 98 ILE B CA 1
ATOM 1595 C C . ILE B 1 98 ? 0.593 22.125 14.523 1 90.88 98 ILE B C 1
ATOM 1597 O O . ILE B 1 98 ? 1.541 21.812 15.25 1 90.88 98 ILE B O 1
ATOM 1601 N N . ARG B 1 99 ? 0.722 22.141 13.211 1 89.38 99 ARG B N 1
ATOM 1602 C CA . ARG B 1 99 ? 1.957 21.781 12.523 1 89.38 99 ARG B CA 1
ATOM 1603 C C . ARG B 1 99 ? 3.084 22.734 12.883 1 89.38 99 ARG B C 1
ATOM 1605 O O . ARG B 1 99 ? 4.238 22.328 13.023 1 89.38 99 ARG B O 1
ATOM 1612 N N . ASP B 1 100 ? 2.697 23.906 12.945 1 88.56 100 ASP B N 1
ATOM 1613 C CA . ASP B 1 100 ? 3.682 24.938 13.266 1 88.56 100 ASP B CA 1
ATOM 1614 C C . ASP B 1 100 ? 4.219 24.766 14.688 1 88.56 100 ASP B C 1
ATOM 1616 O O . ASP B 1 100 ? 5.359 25.125 14.969 1 88.56 100 ASP B O 1
ATOM 1620 N N . ALA B 1 101 ? 3.342 24.297 15.523 1 86.5 101 ALA B N 1
ATOM 1621 C CA . ALA B 1 101 ? 3.697 24.141 16.938 1 86.5 101 ALA B CA 1
ATOM 1622 C C . ALA B 1 101 ? 4.453 22.828 17.156 1 86.5 101 ALA B C 1
ATOM 1624 O O . ALA B 1 101 ? 5.027 22.609 18.234 1 86.5 101 ALA B O 1
ATOM 1625 N N . THR B 1 102 ? 4.363 21.922 16.234 1 71.88 102 THR B N 1
ATOM 1626 C CA . THR B 1 102 ? 5.027 20.625 16.359 1 71.88 102 THR B CA 1
ATOM 1627 C C . THR B 1 102 ? 6.52 20.766 16.047 1 71.88 102 THR B C 1
ATOM 1629 O O . THR B 1 102 ? 6.898 21.203 14.969 1 71.88 102 THR B O 1
ATOM 1632 N N . PRO B 1 103 ? 7.414 20.75 17.109 1 63.44 103 PRO B N 1
ATOM 1633 C CA . PRO B 1 103 ? 8.859 20.891 16.906 1 63.44 103 PRO B CA 1
ATOM 1634 C C . PRO B 1 103 ? 9.414 19.938 15.859 1 63.44 103 PRO B C 1
ATOM 1636 O O . PRO B 1 103 ? 8.938 18.812 15.734 1 63.44 103 PRO B O 1
ATOM 1639 N N . LEU B 1 104 ? 10.133 20.484 14.82 1 52.81 104 LEU B N 1
ATOM 1640 C CA . LEU B 1 104 ? 10.836 19.656 13.852 1 52.81 104 LEU B CA 1
ATOM 1641 C C . LEU B 1 104 ? 11.844 18.75 14.547 1 52.81 104 LEU B C 1
ATOM 1643 O O . LEU B 1 104 ? 12.414 19.109 15.57 1 52.81 104 LEU B O 1
#

Radius of gyration: 18.18 Å; Cα contacts (8 Å, |Δi|>4): 197; chains: 2; bounding box: 38×55×40 Å

Solvent-accessible surface area (backbone atoms only — not comparable to full-atom values): 11297 Å² total; per-residue (Å²): 116,70,36,45,56,52,31,46,55,51,37,52,53,52,43,50,55,68,65,51,52,64,90,42,32,30,62,71,61,37,49,53,56,49,53,53,49,37,55,54,61,68,68,44,57,60,76,56,44,54,45,30,53,59,19,24,55,62,50,15,69,77,42,62,72,70,56,15,53,52,34,50,36,43,42,66,76,55,42,45,63,51,58,73,30,66,88,32,69,66,58,40,52,51,52,51,49,52,56,70,68,49,81,129,121,64,37,45,56,52,32,46,56,50,38,53,54,55,43,50,55,68,65,51,51,65,91,43,31,31,62,68,62,37,49,52,55,48,53,52,49,36,56,55,59,68,67,42,57,62,75,55,45,54,46,30,54,60,20,25,55,61,51,15,67,77,42,62,72,69,56,16,52,52,34,51,37,43,42,66,77,53,42,47,62,50,60,73,30,64,88,32,69,67,58,39,52,52,53,50,50,51,56,71,67,49,82,130

Organism: NCBI:txid2759526

Secondary structure (DSSP, 8-state):
-HHHHHHHHHHHHHHHHHHS-TTTB-HHHHHHHHHHHHHHHHTS-HHHHHHHHHHHHHHHTT--HHHHHHHHTHHHHTTHHHHHTTT-HHHHHHHHHHHHHS--/-HHHHHHHHHHHHHHHHHHS-TTTB-HHHHHHHHHHHHHHHHTS-HHHHHHHHHHHHHHHTT--HHHHHHHHTHHHHTTHHHHHTTT-HHHHHHHHHHHHHS--

pLDDT: mean 96.42, std 6.54, range [52.5, 98.94]

Nearest PDB structures (foldseek):
  8gad-assembly1_A  TM=3.527E-01  e=2.302E+00  synthetic construct
  3uum-assembly2_B  TM=3.405E-01  e=4.692E+00  Rattus norvegicus
  2mv4-assembly1_A  TM=3.150E-01  e=9.563E+00  Mason-Pfizer monkey virus
  3uum-assembly2_B  TM=3.287E-01  e=7.465E+00  Rattus norvegicus
  2rao-assembly1_D  TM=3.496E-01  e=7.465E+00  Oryctolagus cuniculus

Foldseek 3Di:
DVLLVVLLVVLVLQCCLVPPDCVVPPVVVSVVVVLVVLVVLLVDDLVSLVVNLVSLLVNLVVDDDPSSVRSNCVCVVSVSVCSSCVVPVVSNVVNVVVVVVPDD/DVLLVVLLVVLVLQCCLVPPDCVVPPVVVSVVVVLVVLVVLLVDDLVSLVVNLVSLLVNLVVDDDPSSVRSNCVCVVSVSVCSSCVVPVVVNVVNVVVVVVPDD

Sequence (208 aa):
MIAVQVARIIAVFVVFCSVTDDELLDPDESCEIMEYLGHLLLLLDKPFLRELIDAFSIVASEYTGESHDIVRNIPLDFYLEEELAADDPVRLAELEAIRDATPLMIAVQVARIIAVFVVFCSVTDDELLDPDESCEIMEYLGHLLLLLDKPFLRELIDAFSIVASEYTGESHDIVRNIPLDFYLEEELAADDPVRLAELEAIRDATPL